Protein AF-A0A7S6W0L0-F1 (afdb_monomer_lite)

pLDDT: mean 83.71, std 13.72, range [32.16, 97.0]

Structure (mmCIF, N/CA/C/O backbone):
data_AF-A0A7S6W0L0-F1
#
_entry.id   AF-A0A7S6W0L0-F1
#
loop_
_atom_site.group_PDB
_atom_site.id
_atom_site.type_symbol
_atom_site.label_atom_id
_atom_site.label_alt_id
_atom_site.label_comp_id
_atom_site.label_asym_id
_atom_site.label_entity_id
_atom_site.label_seq_id
_atom_site.pdbx_PDB_ins_code
_atom_site.Cartn_x
_atom_site.Cartn_y
_atom_site.Cartn_z
_atom_site.occupancy
_atom_site.B_iso_or_equiv
_atom_site.auth_seq_id
_atom_site.auth_comp_id
_atom_site.auth_asym_id
_atom_site.auth_atom_id
_atom_site.pdbx_PDB_model_num
ATOM 1 N N . MET A 1 1 ? -18.011 -22.467 21.725 1.00 61.50 1 MET A N 1
ATOM 2 C CA . MET A 1 1 ? -18.030 -20.989 21.780 1.00 61.50 1 MET A CA 1
ATOM 3 C C . MET A 1 1 ? -18.751 -20.595 23.055 1.00 61.50 1 MET A C 1
ATOM 5 O O . MET A 1 1 ? -19.842 -21.103 23.280 1.00 61.50 1 MET A O 1
ATOM 9 N N . GLU A 1 2 ? -18.137 -19.768 23.899 1.00 84.69 2 GLU A N 1
ATOM 10 C CA . GLU A 1 2 ? -18.769 -19.288 25.134 1.00 84.69 2 GLU A CA 1
ATOM 11 C C . GLU A 1 2 ? -19.994 -18.415 24.823 1.00 84.69 2 GLU A C 1
ATOM 13 O O . GL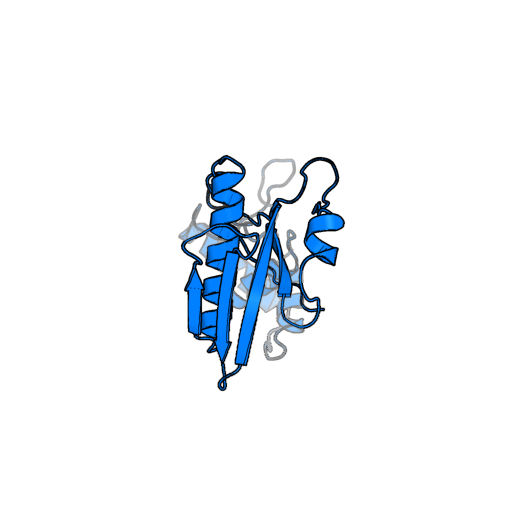U A 1 2 ? -20.015 -17.681 23.836 1.00 84.69 2 GLU A O 1
ATOM 18 N N . PHE A 1 3 ? -21.014 -18.453 25.681 1.00 87.88 3 PHE A N 1
ATOM 19 C CA . PHE A 1 3 ? -22.277 -17.739 25.439 1.00 87.88 3 PHE A CA 1
ATOM 20 C C . PHE A 1 3 ? -22.097 -16.208 25.372 1.00 87.88 3 PHE A C 1
ATOM 22 O O . PHE A 1 3 ? -22.825 -15.516 24.664 1.00 87.88 3 PHE A O 1
ATOM 29 N N . ILE A 1 4 ? -21.091 -15.663 26.066 1.00 91.38 4 ILE A N 1
ATOM 30 C CA . ILE A 1 4 ? -20.751 -14.233 26.000 1.00 91.38 4 ILE A CA 1
ATOM 31 C C . ILE A 1 4 ? -20.168 -13.819 24.639 1.00 91.38 4 ILE A C 1
ATOM 33 O O . ILE A 1 4 ? -20.418 -12.703 24.184 1.00 91.38 4 ILE A O 1
ATOM 37 N N . GLU A 1 5 ? -19.463 -14.725 23.954 1.00 91.00 5 GLU A N 1
ATOM 38 C CA . GLU A 1 5 ? -18.939 -14.482 22.605 1.00 91.00 5 GLU A CA 1
ATOM 39 C C . GLU A 1 5 ? -20.069 -14.471 21.567 1.00 91.00 5 GLU A C 1
ATOM 41 O O . GLU A 1 5 ? -20.070 -13.621 20.682 1.00 91.00 5 GLU A O 1
ATOM 46 N N . GLN A 1 6 ? -21.097 -15.313 21.732 1.00 91.00 6 GLN A N 1
ATOM 47 C CA . GLN A 1 6 ? -22.304 -15.273 20.890 1.00 91.00 6 GLN A CA 1
ATOM 48 C C . GLN A 1 6 ? -23.042 -13.932 21.018 1.00 91.00 6 GLN A C 1
ATOM 50 O O . GLN A 1 6 ? -23.421 -13.326 20.015 1.00 91.00 6 GLN A O 1
ATOM 55 N N . ILE A 1 7 ? -23.197 -13.425 22.251 1.00 92.25 7 ILE A N 1
ATOM 56 C CA . ILE A 1 7 ? -23.785 -12.099 22.501 1.00 92.25 7 ILE A CA 1
ATOM 57 C C . ILE A 1 7 ? -22.957 -11.011 21.805 1.00 92.25 7 ILE A C 1
ATOM 59 O O . ILE A 1 7 ? -23.506 -10.137 21.130 1.00 92.25 7 ILE A O 1
ATOM 63 N N . LYS A 1 8 ? -21.629 -11.066 21.945 1.00 92.12 8 LYS A N 1
ATOM 64 C CA . LYS A 1 8 ? -20.710 -10.111 21.321 1.00 92.12 8 LYS A CA 1
ATOM 65 C C . LYS A 1 8 ? -20.833 -10.112 19.800 1.00 92.12 8 LYS A C 1
ATOM 67 O O . LYS A 1 8 ? -20.875 -9.038 19.204 1.00 92.12 8 LYS A O 1
ATOM 72 N N . GLU A 1 9 ? -20.905 -11.286 19.181 1.00 90.44 9 GLU A N 1
ATOM 73 C CA . GLU A 1 9 ? -20.996 -11.435 17.730 1.00 90.44 9 GLU A CA 1
ATOM 74 C C . GLU A 1 9 ? -22.281 -10.805 17.174 1.00 90.44 9 GLU A C 1
ATOM 76 O O . GLU A 1 9 ? -22.222 -9.965 16.277 1.00 90.44 9 GLU A O 1
ATOM 81 N N . VAL A 1 10 ? -23.426 -11.116 17.785 1.00 91.62 10 VAL A N 1
ATOM 82 C CA . VAL A 1 10 ? -24.734 -10.545 17.427 1.00 91.62 10 VAL A CA 1
ATOM 83 C C . VAL A 1 10 ? -24.758 -9.020 17.598 1.00 91.62 10 VAL A C 1
ATOM 85 O O . VAL A 1 10 ? -25.210 -8.280 16.721 1.00 91.62 10 VAL A O 1
ATOM 88 N N . MET A 1 11 ? -24.219 -8.508 18.709 1.00 91.62 11 MET A N 1
ATOM 89 C CA . MET A 1 11 ? -24.168 -7.062 18.949 1.00 91.62 11 MET A CA 1
ATOM 90 C C . MET A 1 11 ? -23.200 -6.336 18.000 1.00 91.62 11 MET A C 1
ATOM 92 O O . MET A 1 11 ? -23.420 -5.166 17.668 1.00 91.62 11 MET A O 1
ATOM 96 N N . LYS A 1 12 ? -22.135 -7.010 17.545 1.00 89.31 12 LYS A N 1
ATOM 97 C CA . LYS A 1 12 ? -21.160 -6.466 16.589 1.00 89.31 12 LYS A CA 1
ATOM 98 C C . LYS A 1 12 ? -21.775 -6.249 15.205 1.00 89.31 12 LYS A C 1
ATOM 100 O O . LYS A 1 12 ? -21.440 -5.256 14.559 1.00 89.31 12 LYS A O 1
ATOM 105 N N . GLU A 1 13 ? -22.675 -7.128 14.770 1.00 84.25 13 GLU A N 1
ATOM 106 C CA . GLU A 1 13 ? -23.394 -7.004 13.492 1.00 84.25 13 GLU A CA 1
ATOM 107 C C . GLU A 1 13 ? -24.389 -5.841 13.505 1.00 84.25 13 GLU A C 1
ATOM 109 O O . GLU A 1 13 ? -24.429 -5.044 12.570 1.00 84.25 13 GLU A O 1
ATOM 114 N N . SER A 1 14 ? -25.129 -5.682 14.605 1.00 81.81 14 SER A N 1
ATOM 115 C CA . SER A 1 14 ? -26.120 -4.611 14.763 1.00 81.81 14 SER A CA 1
ATOM 116 C C . SER A 1 14 ? -25.497 -3.206 14.824 1.00 81.81 14 SER A C 1
ATOM 118 O O . SER A 1 14 ? -26.092 -2.236 14.347 1.00 81.81 14 SER A O 1
ATOM 120 N N . ARG A 1 15 ? -24.300 -3.070 15.424 1.00 78.94 15 ARG A N 1
ATOM 121 C CA . ARG A 1 15 ? -23.600 -1.787 15.686 1.00 78.94 15 ARG A CA 1
ATOM 122 C C . ARG A 1 15 ? -24.443 -0.733 16.433 1.00 78.94 15 ARG A C 1
ATOM 124 O O . ARG A 1 15 ? -24.074 0.442 16.474 1.00 78.94 15 ARG A O 1
ATOM 131 N N . LYS A 1 16 ? -25.565 -1.129 17.043 1.00 86.56 16 LYS A N 1
ATOM 132 C CA . LYS A 1 16 ? -26.525 -0.256 17.738 1.00 86.56 16 LYS A CA 1
ATOM 133 C C . LYS A 1 16 ? -26.717 -0.688 19.196 1.00 86.56 16 LYS A C 1
ATOM 135 O O . LYS A 1 16 ? -26.171 -1.689 19.651 1.00 86.56 16 LYS A O 1
ATOM 140 N N . GLU A 1 17 ? -27.445 0.127 19.957 1.00 92.62 17 GLU A N 1
ATOM 141 C CA . GLU A 1 17 ? -27.935 -0.268 21.287 1.00 92.62 17 GLU A CA 1
ATOM 142 C C . GLU A 1 17 ? -29.057 -1.288 21.103 1.00 92.62 17 GLU A C 1
ATOM 144 O O . GLU A 1 17 ? -29.922 -1.077 20.255 1.00 92.62 17 GLU A O 1
ATOM 149 N N . MET A 1 18 ? -29.052 -2.365 21.884 1.00 93.12 18 MET A N 1
ATOM 150 C CA . MET A 1 18 ? -30.049 -3.431 21.776 1.00 93.12 18 MET A CA 1
ATOM 151 C C . MET A 1 18 ? -30.662 -3.732 23.138 1.00 93.12 18 MET A C 1
ATOM 153 O O . MET A 1 18 ? -29.960 -3.726 24.156 1.00 93.12 18 MET A O 1
ATOM 157 N N . HIS A 1 19 ? -31.971 -3.995 23.150 1.00 95.44 19 HIS A N 1
ATOM 158 C CA . HIS A 1 19 ? -32.638 -4.570 24.315 1.00 95.44 19 HIS A CA 1
ATOM 159 C C . HIS A 1 19 ? -32.288 -6.061 24.442 1.00 95.44 19 HIS A C 1
ATOM 161 O O . HIS A 1 19 ? -32.075 -6.728 23.433 1.00 95.44 19 HIS A O 1
ATOM 167 N N . VAL A 1 20 ? -32.249 -6.603 25.661 1.00 93.94 20 VAL A N 1
ATOM 168 C CA . VAL A 1 20 ? -31.930 -8.025 25.903 1.00 93.94 20 VAL A CA 1
ATOM 169 C C . VAL A 1 20 ? -32.837 -8.994 25.148 1.00 93.94 20 VAL A C 1
ATOM 171 O O . VAL A 1 20 ? -32.350 -10.032 24.719 1.00 93.94 20 VAL A O 1
ATOM 174 N N . ASP A 1 21 ? -34.097 -8.624 24.914 1.00 93.75 21 ASP A N 1
ATOM 175 C CA . ASP A 1 21 ? -35.034 -9.433 24.121 1.00 93.75 21 ASP A CA 1
ATOM 176 C C . ASP A 1 21 ? -34.635 -9.469 22.643 1.00 93.75 21 ASP A C 1
ATOM 178 O O . ASP A 1 21 ? -34.590 -10.532 22.039 1.00 93.75 21 ASP A O 1
ATOM 182 N N . GLN A 1 22 ? -34.208 -8.334 22.084 1.00 93.19 22 GLN A N 1
ATOM 183 C CA . GLN A 1 22 ? -33.705 -8.270 20.707 1.00 93.19 22 GLN A CA 1
ATOM 184 C C . GLN A 1 22 ? -32.389 -9.043 20.550 1.00 93.19 22 GLN A C 1
ATOM 186 O O . GLN A 1 22 ? -32.123 -9.625 19.502 1.00 93.19 22 GLN A O 1
ATOM 191 N N . ILE A 1 23 ? -31.544 -9.047 21.589 1.00 92.69 23 ILE A N 1
ATOM 192 C CA . ILE A 1 23 ? -30.324 -9.866 21.612 1.00 92.69 23 ILE A CA 1
ATOM 193 C C . ILE A 1 23 ? -30.703 -11.353 21.658 1.00 92.69 23 ILE A C 1
ATOM 195 O O . ILE A 1 23 ? -30.094 -12.148 20.948 1.00 92.69 23 ILE A O 1
ATOM 199 N N . ALA A 1 24 ? -31.707 -11.730 22.456 1.00 92.81 24 ALA A N 1
ATOM 200 C CA . ALA A 1 24 ? -32.205 -13.100 22.547 1.00 92.81 24 ALA A CA 1
ATOM 201 C C . ALA A 1 24 ? -32.756 -13.596 21.200 1.00 92.81 24 ALA A C 1
ATOM 203 O O . ALA A 1 24 ? -32.343 -14.657 20.735 1.00 92.81 24 ALA A O 1
ATOM 204 N N . GLU A 1 25 ? -33.609 -12.806 20.543 1.00 92.00 25 GLU A N 1
ATOM 205 C CA . GLU A 1 25 ? -34.141 -13.095 19.204 1.00 92.00 25 GLU A CA 1
ATOM 206 C C . GLU A 1 25 ? -33.022 -13.297 18.181 1.00 92.00 25 GLU A C 1
ATOM 208 O O . GLU A 1 25 ? -33.001 -14.296 17.463 1.00 92.00 25 GLU A O 1
ATOM 213 N N . ALA A 1 26 ? -32.051 -12.383 18.147 1.00 91.19 26 ALA A N 1
ATOM 214 C CA . ALA A 1 26 ? -30.951 -12.457 17.195 1.00 91.19 26 ALA A CA 1
ATOM 215 C C . ALA A 1 26 ? -29.998 -13.638 17.471 1.00 91.19 26 ALA A C 1
ATOM 217 O O . ALA A 1 26 ? -29.474 -14.232 16.530 1.00 91.19 26 ALA A O 1
ATOM 218 N N . ILE A 1 27 ? -29.814 -14.037 18.736 1.00 91.38 27 ILE A N 1
ATOM 219 C CA . ILE A 1 27 ? -29.075 -15.259 19.093 1.00 91.38 27 ILE A CA 1
ATOM 220 C C . ILE A 1 27 ? -29.821 -16.507 18.620 1.00 91.38 27 ILE A C 1
ATOM 222 O O . ILE A 1 27 ? -29.194 -17.383 18.036 1.00 91.38 27 ILE A O 1
ATOM 226 N N . VAL A 1 28 ? -31.137 -16.600 18.829 1.00 90.50 28 VAL A N 1
ATOM 227 C CA . VAL A 1 28 ? -31.932 -17.755 18.371 1.00 90.50 28 VAL A CA 1
ATOM 228 C C . VAL A 1 28 ? -31.932 -17.849 16.845 1.00 90.50 28 VAL A C 1
ATOM 230 O O . VAL A 1 28 ? -31.731 -18.933 16.302 1.00 90.50 28 VAL A O 1
ATOM 233 N N . ALA A 1 29 ? -32.085 -16.717 16.152 1.00 88.12 29 ALA A N 1
ATOM 234 C CA . ALA A 1 29 ? -32.044 -16.661 14.693 1.00 88.12 29 ALA A CA 1
ATOM 235 C C . ALA A 1 29 ? -30.684 -17.101 14.125 1.00 88.12 29 ALA A C 1
ATOM 237 O O . ALA A 1 29 ? -30.631 -17.781 13.102 1.00 88.12 29 ALA A O 1
ATOM 238 N N . LYS A 1 30 ? -29.582 -16.730 14.790 1.00 88.31 30 LYS A N 1
ATOM 239 C CA . LYS A 1 30 ? -28.217 -17.025 14.335 1.00 88.31 30 LYS A CA 1
ATOM 240 C C . LYS A 1 30 ? -27.692 -18.390 14.791 1.00 88.31 30 LYS A C 1
ATOM 242 O O . LYS A 1 30 ? -26.892 -19.003 14.089 1.00 88.31 30 LYS A O 1
ATOM 247 N N . TYR A 1 31 ? -28.148 -18.883 15.940 1.00 87.62 31 TYR A N 1
ATOM 248 C CA . TYR A 1 31 ? -27.741 -20.161 16.525 1.00 87.62 31 TYR A CA 1
ATOM 249 C C . TYR A 1 31 ? -28.985 -21.016 16.846 1.00 87.62 31 TYR A C 1
ATOM 251 O O . TYR A 1 31 ? -29.408 -21.084 18.008 1.00 87.62 31 TYR A O 1
ATOM 259 N N . PRO A 1 32 ? -29.547 -21.730 15.845 1.00 75.88 32 PRO A N 1
ATOM 260 C CA . PRO A 1 32 ? -30.810 -22.476 15.968 1.00 75.88 32 PRO A CA 1
ATOM 261 C C . PRO A 1 32 ? -30.794 -23.609 17.004 1.00 75.88 32 PRO A C 1
ATOM 263 O O . PRO A 1 32 ? -31.841 -24.080 17.437 1.00 75.88 32 PRO A O 1
ATOM 266 N N . HIS A 1 33 ? -29.610 -24.048 17.440 1.00 76.88 33 HIS A N 1
ATOM 267 C CA . HIS A 1 33 ? -29.451 -25.052 18.498 1.00 76.88 33 HIS A CA 1
ATOM 268 C C . HIS A 1 33 ? -29.763 -24.518 19.909 1.00 76.88 33 HIS A C 1
ATOM 270 O O . HIS A 1 33 ? -29.714 -25.270 20.883 1.00 76.88 33 HIS A O 1
ATOM 276 N N . THR A 1 34 ? -30.091 -23.231 20.047 1.00 74.94 34 THR A N 1
ATOM 277 C CA . THR A 1 34 ? -30.451 -22.613 21.327 1.00 74.94 34 THR A CA 1
ATOM 278 C C . THR A 1 34 ? -31.893 -22.972 21.704 1.00 74.94 34 THR A C 1
ATOM 280 O O . THR A 1 34 ? -32.826 -22.230 21.427 1.00 74.94 34 THR A O 1
ATOM 283 N N . GLN A 1 35 ? -32.090 -24.116 22.362 1.00 66.38 35 GLN A N 1
ATOM 284 C CA . GLN A 1 35 ? -33.409 -24.629 22.775 1.00 66.38 35 GLN A CA 1
ATOM 285 C C . GLN A 1 35 ? -33.944 -23.984 24.074 1.00 66.38 35 GLN A C 1
ATOM 287 O O . GLN A 1 35 ? -34.408 -24.675 24.978 1.00 66.38 35 GLN A O 1
ATOM 292 N N . GLN A 1 36 ? -33.841 -22.660 24.222 1.00 75.69 36 GLN A N 1
ATOM 293 C CA . GLN A 1 36 ? -34.349 -21.949 25.406 1.00 75.69 36 GLN A CA 1
ATOM 294 C C . GLN A 1 36 ? -35.481 -20.993 25.036 1.00 75.69 36 GLN A C 1
ATOM 296 O O . GLN A 1 36 ? -35.406 -20.299 24.026 1.00 75.69 36 GLN A O 1
ATOM 301 N N . HIS A 1 37 ? -36.512 -20.925 25.885 1.00 82.50 37 HIS A N 1
ATOM 302 C CA . HIS A 1 37 ? -37.577 -19.933 25.745 1.00 82.50 37 HIS A CA 1
ATOM 303 C C . HIS A 1 37 ? -36.999 -18.514 25.837 1.00 82.50 37 HIS A C 1
ATOM 305 O O . HIS A 1 37 ? -36.107 -18.257 26.657 1.00 82.50 37 HIS A O 1
ATOM 311 N N . LEU A 1 38 ? -37.532 -17.593 25.031 1.00 85.25 38 LEU A N 1
ATOM 312 C CA . LEU A 1 38 ? -36.983 -16.248 24.851 1.00 85.25 38 LEU A CA 1
ATOM 313 C C . LEU A 1 38 ? -36.831 -15.498 26.188 1.00 85.25 38 LEU A C 1
ATOM 315 O O . LEU A 1 38 ? -35.769 -14.956 26.477 1.00 85.25 38 LE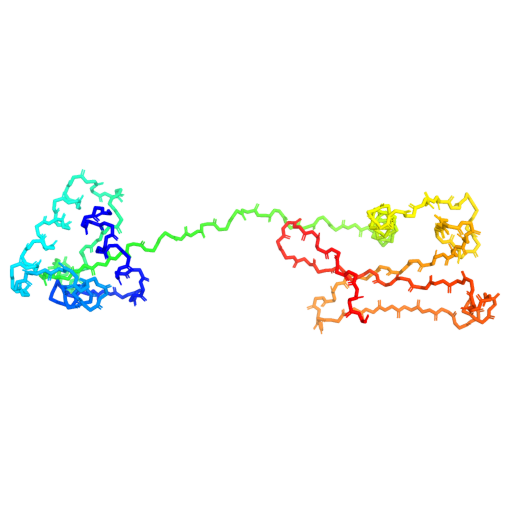U A O 1
ATOM 319 N N . ASP A 1 39 ? -37.830 -15.594 27.071 1.00 87.31 39 ASP A N 1
ATOM 320 C CA . ASP A 1 39 ? -37.808 -14.965 28.402 1.00 87.31 39 ASP A CA 1
ATOM 321 C C . ASP A 1 39 ? -36.663 -15.444 29.302 1.00 87.31 39 ASP A C 1
ATOM 323 O O . ASP A 1 39 ? -36.086 -14.676 30.082 1.00 87.31 39 ASP A O 1
ATOM 327 N N . VAL A 1 40 ? -36.341 -16.738 29.231 1.00 89.81 40 VAL A N 1
ATOM 328 C CA . VAL A 1 40 ? -35.244 -17.330 30.006 1.00 89.81 40 VAL A CA 1
ATOM 329 C C . VAL A 1 40 ? -33.917 -16.822 29.455 1.00 89.81 40 VAL A C 1
ATOM 331 O O . VAL A 1 40 ? -33.023 -16.447 30.222 1.00 89.81 40 VAL A O 1
ATOM 334 N N . LEU A 1 41 ? -33.819 -16.741 28.128 1.00 90.25 41 LEU A N 1
ATOM 335 C CA . LEU A 1 41 ? -32.640 -16.262 27.428 1.00 90.25 41 LEU A CA 1
ATOM 336 C C . LEU A 1 41 ? -32.374 -14.780 27.728 1.00 90.25 41 LEU A C 1
ATOM 338 O O . LEU A 1 41 ? -31.262 -14.437 28.126 1.00 90.25 41 LEU A O 1
ATOM 342 N N . SER A 1 42 ? -33.394 -13.922 27.670 1.00 92.38 42 SER A N 1
ATOM 343 C CA . SER A 1 42 ? -33.296 -12.497 28.014 1.00 92.38 42 SER A CA 1
ATOM 344 C C . SER A 1 42 ? -32.797 -12.269 29.442 1.00 92.38 42 SER A C 1
ATOM 346 O O . SER A 1 42 ? -31.892 -11.458 29.678 1.00 92.38 42 SER A O 1
ATOM 348 N N . LYS A 1 43 ? -33.331 -13.019 30.419 1.00 93.38 43 LYS A N 1
ATOM 349 C CA . LYS A 1 43 ? -32.878 -12.954 31.822 1.00 93.38 43 LYS A CA 1
ATOM 350 C C . LYS A 1 43 ? -31.419 -13.390 31.961 1.00 93.38 43 LYS A C 1
ATOM 352 O O . LYS A 1 43 ? -30.642 -12.728 32.657 1.00 93.38 43 LYS A O 1
ATOM 357 N N . LYS A 1 44 ? -31.031 -14.467 31.270 1.00 93.06 44 LYS A N 1
ATOM 358 C CA . LYS A 1 44 ? -29.656 -14.981 31.251 1.00 93.06 44 LYS A CA 1
ATOM 359 C C . LYS A 1 44 ? -28.684 -13.968 30.639 1.00 93.06 44 LYS A C 1
ATOM 361 O O . LYS A 1 44 ? -27.671 -13.665 31.266 1.00 93.06 44 LYS A O 1
ATOM 366 N N . ILE A 1 45 ? -29.019 -13.384 29.485 1.00 94.19 45 ILE A N 1
ATOM 367 C CA . ILE A 1 45 ? -28.234 -12.329 28.820 1.00 94.19 45 ILE A CA 1
ATOM 368 C C . ILE A 1 45 ? -28.053 -11.134 29.761 1.00 94.19 45 ILE A C 1
ATOM 370 O O . ILE A 1 45 ? -26.928 -10.686 29.977 1.00 94.19 45 ILE A O 1
ATOM 374 N N . SER A 1 46 ? -29.134 -10.656 30.388 1.00 94.75 46 SER A N 1
ATOM 375 C CA . SER A 1 46 ? -29.061 -9.532 31.330 1.00 94.75 46 SER A CA 1
ATOM 376 C C . SER A 1 46 ? -28.133 -9.820 32.516 1.00 94.75 46 SER A C 1
ATOM 378 O O . SER A 1 46 ? -27.374 -8.940 32.934 1.00 94.75 46 SER A O 1
ATOM 380 N N . SER A 1 47 ? -28.181 -11.042 33.060 1.00 94.75 47 SER A N 1
ATOM 381 C CA . SER A 1 47 ? -27.312 -11.470 34.162 1.00 94.75 47 SER A CA 1
ATOM 382 C C . SER A 1 47 ? -25.843 -11.502 33.741 1.00 94.75 47 SER A C 1
ATOM 384 O O . SER A 1 47 ? -24.994 -10.958 34.444 1.00 94.75 47 SER A O 1
ATOM 386 N N . ILE A 1 48 ? -25.548 -12.083 32.576 1.00 94.94 48 ILE A N 1
ATOM 387 C CA . ILE A 1 48 ? -24.185 -12.219 32.048 1.00 94.94 48 ILE A CA 1
ATOM 388 C C . ILE A 1 48 ? -23.576 -10.850 31.756 1.00 94.94 48 ILE A C 1
ATOM 390 O O . ILE A 1 48 ? -22.495 -10.550 32.255 1.00 94.94 48 ILE A O 1
ATOM 394 N N . LEU A 1 49 ? -24.292 -9.993 31.026 1.00 95.19 49 LEU A N 1
ATOM 395 C CA . LEU A 1 49 ? -23.802 -8.661 30.675 1.00 95.19 49 LEU A CA 1
ATOM 396 C C . LEU A 1 49 ? -23.623 -7.767 31.906 1.00 95.19 49 LEU A C 1
ATOM 398 O O . LEU A 1 49 ? -22.653 -7.019 31.982 1.00 95.19 49 LEU A O 1
ATOM 402 N N . SER A 1 50 ? -24.525 -7.845 32.891 1.00 93.94 50 SER A N 1
ATOM 403 C CA . SER A 1 50 ? -24.357 -7.089 34.141 1.00 93.94 50 SER A CA 1
ATOM 404 C C . SER A 1 50 ? -23.137 -7.570 34.926 1.00 93.94 50 SER A C 1
ATOM 406 O O . SER A 1 50 ? -22.320 -6.744 35.321 1.00 93.94 50 SER A O 1
ATOM 408 N N . LYS A 1 51 ? -22.965 -8.891 35.085 1.00 95.31 51 LYS A N 1
ATOM 409 C CA . LYS A 1 51 ? -21.799 -9.470 35.769 1.00 95.31 51 LYS A CA 1
ATOM 410 C C . LYS A 1 51 ? -20.485 -9.116 35.075 1.00 95.31 51 LYS A C 1
ATOM 412 O O . LYS A 1 51 ? -19.512 -8.822 35.761 1.00 95.31 51 LYS A O 1
ATOM 417 N N . ASP A 1 52 ? -20.451 -9.128 33.745 1.00 94.88 52 ASP A N 1
ATOM 418 C CA . ASP A 1 52 ? -19.267 -8.744 32.973 1.00 94.88 52 ASP A CA 1
ATOM 419 C C . ASP A 1 52 ? -18.890 -7.274 33.210 1.00 94.88 52 ASP A C 1
ATOM 421 O O . ASP A 1 52 ? -17.752 -6.967 33.572 1.00 94.88 52 ASP A O 1
ATOM 425 N N . ILE A 1 53 ? -19.870 -6.371 33.100 1.00 93.94 53 ILE A N 1
ATOM 426 C CA . ILE A 1 53 ? -19.669 -4.937 33.340 1.00 93.94 53 ILE A CA 1
ATOM 427 C C . ILE A 1 53 ? -19.215 -4.681 34.781 1.00 93.94 53 ILE A C 1
ATOM 429 O O . ILE A 1 53 ? -18.308 -3.879 34.997 1.00 93.94 53 ILE A O 1
ATOM 433 N N . ASP A 1 54 ? -19.795 -5.364 35.767 1.00 93.56 54 ASP A N 1
ATOM 434 C CA . ASP A 1 54 ? -19.418 -5.190 37.172 1.00 93.56 54 ASP A CA 1
ATOM 435 C C . ASP A 1 54 ? -18.015 -5.732 37.467 1.00 93.56 54 ASP A C 1
ATOM 437 O O . ASP A 1 54 ? -17.248 -5.085 38.186 1.00 93.56 54 ASP A O 1
ATOM 441 N N . LYS A 1 55 ? -17.656 -6.876 36.868 1.00 94.75 55 LYS A N 1
ATOM 442 C CA . LYS A 1 55 ? -16.348 -7.525 37.025 1.00 94.75 55 LYS A CA 1
ATOM 443 C C . LYS A 1 55 ? -15.225 -6.737 36.352 1.00 94.75 55 LYS A C 1
ATOM 445 O O . LYS A 1 55 ? -14.176 -6.533 36.957 1.00 94.75 55 LYS A O 1
ATOM 450 N N . TYR A 1 56 ? -15.422 -6.302 35.108 1.00 91.38 56 TYR A N 1
ATOM 451 C CA . TYR A 1 56 ? -14.370 -5.676 34.299 1.00 91.38 56 TYR A CA 1
ATOM 452 C C . TYR A 1 56 ? -14.446 -4.144 34.260 1.00 91.38 56 TYR A C 1
ATOM 454 O O . TYR A 1 56 ? -13.493 -3.499 33.818 1.00 91.38 56 TYR A O 1
ATOM 462 N N . LYS A 1 57 ? -15.534 -3.530 34.744 1.00 90.75 57 LYS A N 1
ATOM 463 C CA . LYS A 1 57 ? -15.715 -2.071 34.845 1.00 90.75 57 LYS A CA 1
ATOM 464 C C . LYS A 1 57 ? -15.412 -1.374 33.507 1.00 90.75 57 LYS A C 1
ATOM 466 O O . LYS A 1 57 ? -16.050 -1.626 32.485 1.00 90.75 57 LYS A O 1
ATOM 471 N N . THR A 1 58 ? -14.408 -0.499 33.480 1.00 86.31 58 THR A N 1
ATOM 472 C CA . THR A 1 58 ? -13.971 0.235 32.285 1.00 86.31 58 THR A CA 1
ATOM 473 C C . THR A 1 58 ? -13.381 -0.676 31.208 1.00 86.31 58 THR A C 1
ATOM 475 O O . THR A 1 58 ? -13.496 -0.337 30.028 1.00 86.31 58 THR A O 1
ATOM 478 N N . LYS A 1 59 ? -12.833 -1.839 31.590 1.00 87.31 59 LYS A N 1
ATOM 479 C CA . LYS A 1 59 ? -12.245 -2.839 30.686 1.00 87.31 59 LYS A CA 1
ATOM 480 C C . LYS A 1 59 ? -13.281 -3.740 30.006 1.00 87.31 59 LYS A C 1
ATOM 482 O O . LYS A 1 59 ? -12.929 -4.383 29.025 1.00 87.31 59 LYS A O 1
ATOM 487 N N . SER A 1 60 ? -14.531 -3.774 30.485 1.00 91.19 60 SER A N 1
ATOM 488 C CA . SER A 1 60 ? -15.606 -4.521 29.814 1.00 91.19 60 SER A CA 1
ATOM 489 C C . SER A 1 60 ? -15.800 -3.996 28.392 1.00 91.19 60 SER A C 1
ATOM 491 O O . SER A 1 60 ? -15.779 -2.781 28.163 1.00 91.19 60 SER A O 1
ATOM 493 N N . GLU A 1 61 ? -16.021 -4.898 27.441 1.00 92.12 61 GLU A N 1
ATOM 494 C CA . GLU A 1 61 ? -16.390 -4.536 26.071 1.00 92.12 61 GLU A CA 1
ATOM 495 C C . GLU A 1 61 ? -17.843 -4.059 25.974 1.00 92.12 61 GLU A C 1
ATOM 497 O O . GLU A 1 61 ? -18.225 -3.453 24.977 1.00 92.12 61 GLU A O 1
ATOM 502 N N . PHE A 1 62 ? -18.648 -4.260 27.016 1.00 93.88 62 PHE A N 1
ATOM 503 C CA . PHE A 1 62 ? -20.049 -3.867 27.057 1.00 93.88 62 PHE A CA 1
ATOM 504 C C . PHE A 1 62 ? -20.250 -2.586 27.875 1.00 93.88 62 PHE A C 1
ATOM 506 O O . PHE A 1 62 ? -19.434 -2.184 28.708 1.00 93.88 62 PHE A O 1
ATOM 513 N N . THR A 1 63 ? -21.357 -1.896 27.616 1.00 93.56 63 THR A N 1
ATOM 514 C CA . THR A 1 63 ? -21.791 -0.732 28.393 1.00 93.56 63 THR A CA 1
ATOM 515 C C . THR A 1 63 ? -23.314 -0.651 28.455 1.00 93.56 63 THR A C 1
ATOM 517 O O . THR A 1 63 ? -24.000 -1.134 27.552 1.00 93.56 63 THR A O 1
ATOM 520 N N . LYS A 1 64 ? -23.839 -0.015 29.510 1.00 93.50 64 LYS A N 1
ATOM 521 C CA . LYS A 1 64 ? -25.258 0.341 29.653 1.00 93.50 64 LYS A CA 1
ATOM 522 C C . LYS A 1 64 ? -25.455 1.809 29.255 1.00 93.50 64 LYS A C 1
ATOM 524 O O . LYS A 1 64 ? -24.991 2.690 29.984 1.00 93.50 64 LYS A O 1
ATOM 529 N N . PRO A 1 65 ? -26.128 2.098 28.127 1.00 91.56 65 PRO A N 1
ATOM 530 C CA . PRO A 1 65 ? -26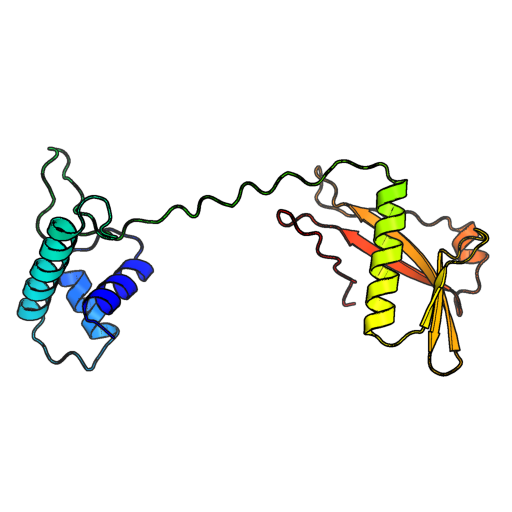.468 3.463 27.745 1.00 91.56 65 PRO A CA 1
ATOM 531 C C . PRO A 1 65 ? -27.331 4.149 28.810 1.00 91.56 65 PRO A C 1
ATOM 533 O O . PRO A 1 65 ? -28.190 3.523 29.436 1.00 91.56 65 PRO A O 1
ATOM 536 N N . LYS A 1 66 ? -27.108 5.447 29.016 1.00 92.12 66 LYS A N 1
ATOM 537 C CA . LYS A 1 66 ? -27.878 6.273 29.956 1.00 92.12 66 LYS A CA 1
ATOM 538 C C . LYS A 1 66 ? -29.065 6.928 29.247 1.00 92.12 66 LYS A C 1
ATOM 540 O O . LYS A 1 66 ? -29.013 7.184 28.049 1.00 92.12 66 LYS A O 1
ATOM 545 N N . ASN A 1 67 ? -30.142 7.177 29.983 1.00 91.06 67 ASN A N 1
ATOM 546 C CA . ASN A 1 67 ? -31.271 7.976 29.522 1.00 91.06 67 ASN A CA 1
ATOM 547 C C . ASN A 1 67 ? -30.948 9.481 29.606 1.00 91.06 67 ASN A C 1
ATOM 549 O O . ASN A 1 67 ? -29.903 9.876 30.124 1.00 91.06 67 ASN A O 1
ATOM 553 N N . SER A 1 68 ? -31.872 10.324 29.142 1.00 86.06 68 SER A N 1
ATOM 554 C CA . SER A 1 68 ? -31.754 11.790 29.217 1.00 86.06 68 SER A CA 1
ATOM 555 C C . SER A 1 68 ? -31.583 12.330 30.643 1.00 86.06 68 SER A C 1
ATOM 557 O O . SER A 1 68 ? -31.026 13.405 30.824 1.00 86.06 68 SER A O 1
ATOM 559 N N . LYS A 1 69 ? -32.010 11.573 31.661 1.00 87.38 69 LYS A N 1
ATOM 560 C CA . LYS A 1 69 ? -31.864 11.897 33.090 1.00 87.38 69 LYS A CA 1
ATOM 561 C C . LYS A 1 69 ? -30.583 11.315 33.715 1.00 87.38 69 LYS A C 1
ATOM 563 O O . LYS A 1 69 ? -30.428 11.344 34.930 1.00 87.38 69 LYS A O 1
ATOM 568 N N . GLY A 1 70 ? -29.683 10.735 32.917 1.00 83.88 70 GLY A N 1
ATOM 569 C CA . GLY A 1 70 ? -28.407 10.173 33.375 1.00 83.88 70 GLY A CA 1
ATOM 570 C C . GLY A 1 70 ? -28.478 8.787 34.034 1.00 83.88 70 GLY A C 1
ATOM 571 O O . GLY A 1 70 ? -27.430 8.233 34.378 1.00 83.88 70 GLY A O 1
ATOM 572 N N . ALA A 1 71 ? -29.664 8.190 34.170 1.00 88.12 71 ALA A N 1
ATOM 573 C CA . ALA A 1 71 ? -29.843 6.845 34.717 1.00 88.12 71 ALA A CA 1
ATOM 574 C C . ALA A 1 71 ? -29.657 5.766 33.630 1.00 88.12 71 ALA A C 1
ATOM 576 O O . ALA A 1 71 ? -30.045 5.986 32.480 1.00 88.12 71 ALA A O 1
ATOM 577 N N . PRO A 1 72 ? -29.083 4.590 33.946 1.00 88.94 72 PRO A N 1
ATOM 578 C CA . PRO A 1 72 ? -28.913 3.512 32.972 1.00 88.94 72 PRO A CA 1
ATOM 579 C C . PRO A 1 72 ? -30.266 3.003 32.458 1.00 88.94 72 PRO A C 1
ATOM 581 O O . PRO A 1 72 ? -31.199 2.777 33.231 1.00 88.94 72 PRO A O 1
ATOM 584 N N . ARG A 1 73 ? -30.375 2.795 31.142 1.00 92.19 73 ARG A N 1
ATOM 585 C CA . ARG A 1 73 ? -31.583 2.252 30.510 1.00 92.19 73 ARG A CA 1
ATOM 586 C C . ARG A 1 73 ? -31.722 0.772 30.867 1.00 92.19 73 ARG A C 1
ATOM 588 O O . ARG A 1 73 ? -30.823 -0.030 30.615 1.00 92.19 73 ARG A O 1
ATOM 595 N N . ARG A 1 74 ? -32.858 0.404 31.463 1.00 89.94 74 ARG A N 1
ATOM 596 C CA . ARG A 1 74 ? -33.149 -0.985 31.841 1.00 89.94 74 ARG A CA 1
ATOM 597 C C . ARG A 1 74 ? -33.147 -1.876 30.597 1.00 89.94 74 ARG A C 1
ATOM 599 O O . ARG A 1 74 ? -33.764 -1.531 29.599 1.00 89.94 74 ARG A O 1
ATOM 606 N N . GLY A 1 75 ? -32.441 -3.003 30.684 1.00 91.94 75 GLY A N 1
ATOM 607 C CA . GLY A 1 75 ? -32.406 -4.023 29.634 1.00 91.94 75 GLY A CA 1
ATOM 608 C C . GLY A 1 75 ? -31.666 -3.627 28.356 1.00 91.94 75 GLY A C 1
ATOM 609 O O . GLY A 1 75 ? -31.643 -4.425 27.432 1.00 91.94 75 GLY A O 1
ATOM 610 N N . ILE A 1 76 ? -31.046 -2.443 28.285 1.00 94.31 76 ILE A N 1
ATOM 611 C CA . ILE A 1 76 ? -30.372 -1.970 27.071 1.00 94.31 76 ILE A CA 1
ATOM 612 C C . ILE A 1 76 ? -28.863 -1.982 27.259 1.00 94.31 76 ILE A C 1
ATOM 614 O O . ILE A 1 76 ? -28.332 -1.446 28.234 1.00 94.31 76 ILE A O 1
ATOM 618 N N . TYR A 1 77 ? -28.181 -2.574 26.284 1.00 95.44 77 TYR A N 1
ATOM 619 C CA . TYR A 1 77 ? -26.733 -2.714 26.259 1.00 95.44 77 TYR A CA 1
ATOM 620 C C . TYR A 1 77 ? -26.177 -2.292 24.900 1.00 95.44 77 TYR A C 1
ATOM 622 O O . TYR A 1 77 ? -26.867 -2.307 23.880 1.00 95.44 77 TYR A O 1
ATOM 630 N N . ARG A 1 78 ? -24.898 -1.920 24.886 1.00 93.19 78 ARG A N 1
ATOM 631 C CA . ARG A 1 78 ? -24.134 -1.631 23.670 1.00 93.19 78 ARG A CA 1
ATOM 632 C C . ARG A 1 78 ? -22.744 -2.247 23.775 1.00 93.19 78 ARG A C 1
ATOM 634 O O . ARG A 1 78 ? -22.130 -2.207 24.841 1.00 93.19 78 ARG A O 1
ATOM 641 N N . LEU A 1 79 ? -22.236 -2.753 22.654 1.00 93.44 79 LEU A N 1
ATOM 642 C CA . LEU A 1 79 ? -20.833 -3.124 22.505 1.00 93.44 79 LEU A CA 1
ATOM 643 C C . LEU A 1 79 ? -19.996 -1.857 22.254 1.00 93.44 79 LEU A C 1
ATOM 645 O O . LEU A 1 79 ? -20.300 -1.071 21.353 1.00 93.44 79 LEU A O 1
ATOM 649 N N . LYS A 1 80 ? -18.957 -1.625 23.058 1.00 89.56 80 LYS A N 1
ATOM 650 C CA . LYS A 1 80 ? -18.024 -0.511 22.871 1.00 89.56 80 LYS A CA 1
ATOM 651 C C . LYS A 1 80 ? -17.304 -0.691 21.540 1.00 89.56 80 LYS A C 1
ATOM 653 O O . LYS A 1 80 ? -16.649 -1.701 21.299 1.00 89.56 80 LYS A O 1
ATOM 658 N N . ILE A 1 81 ? -17.374 0.331 20.698 1.00 79.25 81 ILE A N 1
ATOM 659 C CA . ILE A 1 81 ? -16.559 0.390 19.491 1.00 79.25 81 ILE A CA 1
ATOM 660 C C . ILE A 1 81 ? -15.142 0.731 19.951 1.00 79.25 81 ILE A C 1
ATOM 662 O O . ILE A 1 81 ? -14.880 1.863 20.364 1.00 79.25 81 ILE A O 1
ATOM 666 N N . LYS A 1 82 ? -14.226 -0.243 19.907 1.00 71.56 82 LYS A N 1
ATOM 667 C CA . LYS A 1 82 ? -12.797 0.068 19.977 1.00 71.56 82 LYS A CA 1
ATOM 668 C C . LYS A 1 82 ? -12.497 0.932 18.757 1.00 71.56 82 LYS A C 1
ATOM 670 O O . LYS A 1 82 ? -12.531 0.432 17.634 1.00 71.56 82 LYS A O 1
ATOM 675 N N . LYS A 1 83 ? -12.253 2.230 18.963 1.00 60.94 83 LYS A N 1
ATOM 676 C CA . LYS A 1 83 ? -11.573 3.028 17.944 1.00 60.94 83 LYS A CA 1
ATOM 677 C C . LYS A 1 83 ? -10.242 2.323 17.727 1.00 60.94 83 LYS A C 1
ATOM 679 O O . LYS A 1 83 ? -9.412 2.311 18.632 1.00 60.94 83 LYS A O 1
ATOM 684 N N . VAL A 1 84 ? -10.084 1.675 16.576 1.00 61.56 84 VAL A N 1
ATOM 685 C CA . VAL A 1 84 ? -8.752 1.369 16.071 1.00 61.56 84 VAL A CA 1
ATOM 686 C C . VAL A 1 84 ? -8.122 2.743 15.939 1.00 61.56 84 VAL A C 1
ATOM 688 O O . VAL A 1 84 ? -8.558 3.536 15.107 1.00 61.56 84 VAL A O 1
ATOM 691 N N . VAL A 1 85 ? -7.234 3.094 16.865 1.00 60.06 85 VAL A N 1
ATOM 692 C CA . VAL A 1 85 ? -6.335 4.216 16.635 1.00 60.06 85 VAL A CA 1
ATOM 693 C C . VAL A 1 85 ? -5.532 3.742 15.430 1.00 60.06 85 VAL A C 1
ATOM 695 O O . VAL A 1 85 ? -4.872 2.710 15.567 1.00 60.06 85 VAL A O 1
ATOM 698 N N . PRO A 1 86 ? -5.690 4.340 14.234 1.00 58.34 86 PRO A N 1
ATOM 699 C CA . PRO A 1 86 ? -4.797 3.989 13.147 1.00 58.34 86 PRO A CA 1
ATOM 700 C C . PRO A 1 86 ? -3.390 4.215 13.689 1.00 58.34 86 PRO A C 1
ATOM 702 O O . PRO A 1 86 ? -3.150 5.258 14.308 1.00 58.34 86 PRO A O 1
ATOM 705 N N . ASP A 1 87 ? -2.500 3.232 13.531 1.00 59.44 87 ASP A N 1
ATOM 706 C CA . ASP A 1 87 ? -1.083 3.471 13.782 1.00 59.44 87 ASP A CA 1
ATOM 707 C C . ASP A 1 87 ? -0.740 4.798 13.107 1.00 59.44 87 ASP A C 1
ATOM 709 O O . ASP A 1 87 ? -1.1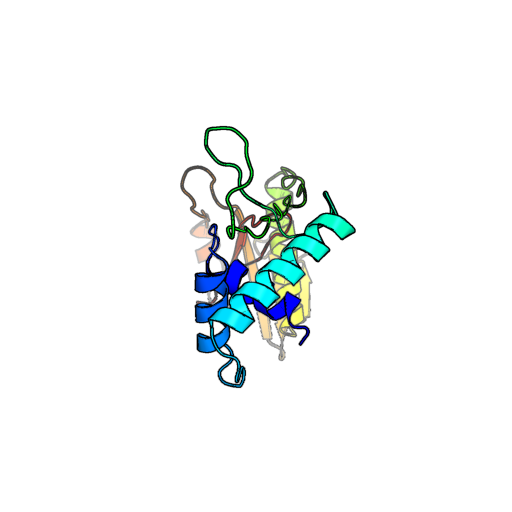79 5.050 11.978 1.00 59.44 87 ASP A O 1
ATOM 713 N N . ILE A 1 88 ? -0.061 5.695 13.825 1.00 59.03 88 ILE A N 1
ATOM 714 C CA . ILE A 1 88 ? 0.407 6.948 13.237 1.00 59.03 88 ILE A CA 1
ATOM 715 C C . ILE A 1 88 ? 1.510 6.543 12.275 1.00 59.03 88 ILE A C 1
ATOM 717 O O . ILE A 1 88 ? 2.688 6.472 12.606 1.00 59.03 88 ILE A O 1
ATOM 721 N N . VAL A 1 89 ? 1.075 6.190 11.083 1.00 59.06 89 VAL A N 1
ATOM 722 C CA . VAL A 1 89 ? 1.899 5.967 9.930 1.00 59.06 89 VAL A CA 1
ATOM 723 C C . VAL A 1 89 ? 2.553 7.308 9.630 1.00 59.06 89 VAL A C 1
ATOM 725 O O . VAL A 1 89 ? 1.828 8.255 9.304 1.00 59.06 89 VAL A O 1
ATOM 728 N N . PRO A 1 90 ? 3.884 7.440 9.768 1.00 60.31 90 PRO A N 1
ATOM 729 C CA . PRO A 1 90 ? 4.533 8.670 9.366 1.00 60.31 90 PRO A CA 1
ATOM 730 C C . PRO A 1 90 ? 4.220 8.899 7.884 1.00 60.31 90 PRO A C 1
ATOM 732 O O . PRO A 1 90 ? 4.249 7.938 7.103 1.00 60.31 90 PRO A O 1
ATOM 735 N N . PRO A 1 91 ? 3.881 10.138 7.485 1.00 63.69 91 PRO A N 1
ATOM 736 C CA . PRO A 1 91 ? 3.675 10.424 6.082 1.00 63.69 91 PRO A CA 1
ATOM 737 C C . PRO A 1 91 ? 4.942 10.035 5.308 1.00 63.69 91 PRO A C 1
ATOM 739 O O . PRO A 1 91 ? 6.055 10.181 5.829 1.00 63.69 91 PRO A O 1
ATOM 742 N N . PRO A 1 92 ? 4.792 9.513 4.082 1.00 67.12 92 PRO A N 1
ATOM 743 C CA . PRO A 1 92 ? 5.930 9.165 3.251 1.00 67.12 92 PRO A CA 1
ATOM 744 C C . PRO A 1 92 ? 6.895 10.358 3.107 1.00 67.12 92 PRO A C 1
ATOM 746 O O . PRO A 1 92 ? 6.431 11.483 2.907 1.00 67.12 92 PRO A O 1
ATOM 749 N N . PRO A 1 93 ? 8.225 10.149 3.184 1.00 69.88 93 PRO A N 1
ATOM 750 C CA . PRO A 1 93 ? 9.182 11.238 3.035 1.00 69.88 93 PRO A CA 1
ATOM 751 C C . PRO A 1 93 ? 9.090 11.846 1.632 1.00 69.88 93 PRO A C 1
ATOM 753 O O . PRO A 1 93 ? 9.023 11.128 0.628 1.00 69.88 93 PRO A O 1
ATOM 756 N N . THR A 1 94 ? 9.122 13.176 1.557 1.00 74.56 94 THR A N 1
ATOM 757 C CA . THR A 1 94 ? 9.235 13.902 0.292 1.00 74.56 94 THR A CA 1
ATOM 758 C C . THR A 1 94 ? 10.670 13.786 -0.218 1.00 74.56 94 THR A C 1
ATOM 760 O O . THR A 1 94 ? 11.627 14.172 0.449 1.00 74.56 94 THR A O 1
ATOM 763 N N . VAL A 1 95 ? 10.840 13.210 -1.407 1.00 79.19 95 VAL A N 1
ATOM 764 C CA . VAL A 1 95 ? 12.150 13.009 -2.040 1.00 79.19 95 VAL A CA 1
ATOM 765 C C . VAL A 1 95 ? 12.160 13.630 -3.430 1.00 79.19 95 VAL A C 1
ATOM 767 O O . VAL A 1 95 ? 11.118 13.752 -4.073 1.00 79.19 95 VAL A O 1
ATOM 770 N N . ASN A 1 96 ? 13.343 14.004 -3.917 1.00 85.69 96 ASN A N 1
ATOM 771 C CA . ASN A 1 96 ? 13.500 14.486 -5.289 1.00 85.69 96 ASN A CA 1
ATOM 772 C C . ASN A 1 96 ? 13.092 13.393 -6.308 1.00 85.69 96 ASN A C 1
ATOM 774 O O . ASN A 1 96 ? 13.172 12.191 -6.034 1.00 85.69 96 ASN A O 1
ATOM 778 N N . ALA A 1 97 ? 12.697 13.817 -7.507 1.00 85.12 97 ALA A N 1
ATOM 779 C CA . ALA A 1 97 ? 12.337 12.985 -8.647 1.00 85.12 97 ALA A CA 1
ATOM 780 C C . ALA A 1 97 ? 13.388 11.911 -8.975 1.00 85.12 97 ALA A C 1
ATOM 782 O O . ALA A 1 97 ? 13.004 10.796 -9.309 1.00 85.12 97 ALA A O 1
ATOM 783 N N . LEU A 1 98 ? 14.686 12.194 -8.795 1.00 89.00 98 LEU A N 1
ATOM 784 C CA . LEU A 1 98 ? 15.773 11.221 -9.001 1.00 89.00 98 LEU A CA 1
ATOM 785 C C . LEU A 1 98 ? 15.610 9.959 -8.139 1.00 89.00 98 LEU A C 1
ATOM 787 O O . LEU A 1 98 ? 15.685 8.845 -8.649 1.00 89.00 98 LEU A O 1
ATOM 791 N N . TYR A 1 99 ? 15.319 10.125 -6.845 1.00 90.94 99 TYR A N 1
ATOM 792 C CA . TYR A 1 99 ? 15.080 8.995 -5.941 1.00 90.94 99 TYR A CA 1
ATOM 793 C C . TYR A 1 99 ? 13.806 8.240 -6.316 1.00 90.94 99 TYR A C 1
ATOM 795 O O . TYR A 1 99 ? 13.762 7.019 -6.213 1.00 90.94 99 TYR A O 1
ATOM 803 N N . THR A 1 100 ? 12.774 8.953 -6.775 1.00 89.25 100 THR A N 1
ATOM 804 C CA . THR A 1 100 ? 11.522 8.331 -7.229 1.00 89.25 100 THR A CA 1
ATOM 805 C C . THR A 1 100 ? 11.738 7.499 -8.494 1.00 89.25 100 THR A C 1
ATOM 807 O O . THR A 1 100 ? 11.258 6.368 -8.559 1.00 89.25 100 THR A O 1
ATOM 810 N N . GLY A 1 101 ? 12.487 8.021 -9.470 1.00 90.88 101 GLY A N 1
ATOM 811 C CA . GLY A 1 101 ? 12.877 7.289 -10.675 1.00 90.88 101 GLY A CA 1
ATOM 812 C C . GLY A 1 101 ? 13.649 6.024 -10.319 1.00 90.88 101 GLY A C 1
ATOM 813 O O . GLY A 1 101 ? 13.186 4.923 -10.613 1.00 90.88 101 GLY A O 1
ATOM 814 N N . LYS A 1 102 ? 14.734 6.177 -9.547 1.00 92.88 102 LYS A N 1
ATOM 815 C CA . LYS A 1 102 ? 15.595 5.061 -9.143 1.00 92.88 102 LYS A CA 1
ATOM 816 C C . LYS A 1 102 ? 14.857 3.998 -8.327 1.00 92.88 102 LYS A C 1
ATOM 818 O O . LYS A 1 102 ? 15.037 2.808 -8.560 1.00 92.88 102 LYS A O 1
ATOM 823 N N . ALA A 1 103 ? 13.998 4.404 -7.391 1.00 91.56 103 ALA A N 1
ATOM 824 C CA . ALA A 1 103 ? 13.187 3.467 -6.615 1.00 91.56 103 ALA A CA 1
ATOM 825 C C . ALA A 1 103 ? 12.241 2.648 -7.507 1.00 91.56 103 ALA A C 1
ATOM 827 O O . ALA A 1 103 ? 12.060 1.458 -7.267 1.00 91.56 103 ALA A O 1
ATOM 828 N N . GLY A 1 104 ? 11.668 3.260 -8.549 1.00 92.06 104 GLY A N 1
ATOM 829 C CA . GLY A 1 104 ? 10.860 2.532 -9.524 1.00 92.06 104 GLY A CA 1
ATOM 830 C C . GLY A 1 104 ? 11.678 1.566 -10.380 1.00 92.06 104 GLY A C 1
ATOM 831 O O . GLY A 1 104 ? 11.224 0.453 -10.616 1.00 92.06 104 GLY A O 1
ATOM 832 N N . GLU A 1 105 ? 12.902 1.924 -10.777 1.00 94.56 105 GLU A N 1
ATOM 833 C CA . GLU A 1 105 ? 13.811 0.984 -11.454 1.00 94.56 105 GLU A CA 1
ATOM 834 C C . GLU A 1 105 ? 14.115 -0.234 -10.574 1.00 94.56 105 GLU A C 1
ATOM 836 O O . GLU A 1 105 ? 14.003 -1.369 -11.031 1.00 94.56 105 GLU A O 1
ATOM 841 N N . PHE A 1 106 ? 14.441 -0.019 -9.294 1.00 95.25 106 PHE A N 1
ATOM 842 C CA . PHE A 1 106 ? 14.674 -1.116 -8.351 1.00 95.25 106 PHE A CA 1
ATOM 843 C C . PHE A 1 106 ? 13.421 -1.969 -8.126 1.00 95.25 106 PHE A C 1
ATOM 845 O O . PHE A 1 106 ? 13.526 -3.187 -8.004 1.00 95.25 106 PHE A O 1
ATOM 852 N N . ALA A 1 107 ? 12.237 -1.354 -8.098 1.00 93.81 107 ALA A N 1
ATOM 853 C CA . ALA A 1 107 ? 10.975 -2.080 -8.010 1.00 93.81 107 ALA A CA 1
ATOM 854 C C . ALA A 1 107 ? 10.758 -2.998 -9.219 1.00 93.81 107 ALA A C 1
ATOM 856 O O . ALA A 1 107 ? 10.428 -4.168 -9.050 1.00 93.81 107 ALA A O 1
ATOM 857 N N . VAL A 1 108 ? 10.988 -2.489 -10.431 1.00 95.06 108 VAL A N 1
ATOM 858 C CA . VAL A 1 108 ? 10.891 -3.281 -11.664 1.00 95.06 108 VAL A CA 1
ATOM 859 C C . VAL A 1 108 ? 11.923 -4.404 -11.672 1.00 95.06 108 VAL A C 1
ATOM 861 O O . VAL A 1 108 ? 11.582 -5.540 -11.990 1.00 95.06 108 VAL A O 1
ATOM 864 N N . MET A 1 109 ? 13.164 -4.115 -11.276 1.00 95.31 109 MET A N 1
ATOM 865 C CA . MET A 1 109 ? 14.218 -5.121 -11.149 1.00 95.31 109 MET A CA 1
ATOM 866 C C . MET A 1 109 ? 13.809 -6.243 -10.183 1.00 95.31 109 MET A C 1
ATOM 868 O O . MET A 1 109 ? 13.934 -7.415 -10.524 1.00 95.31 109 MET A O 1
ATOM 872 N N . ALA A 1 110 ? 13.266 -5.901 -9.010 1.00 95.25 110 ALA A N 1
ATOM 873 C CA . ALA A 1 110 ? 12.790 -6.880 -8.035 1.00 95.25 110 ALA A CA 1
ATOM 874 C C . ALA A 1 110 ? 11.672 -7.773 -8.599 1.00 95.25 110 ALA A C 1
ATOM 876 O O . ALA A 1 110 ? 11.733 -8.992 -8.451 1.00 95.25 110 ALA A O 1
ATOM 877 N N . GLU A 1 111 ? 10.686 -7.195 -9.290 1.00 93.44 111 GLU A N 1
ATOM 878 C CA . GLU A 1 111 ? 9.611 -7.963 -9.933 1.00 93.44 111 GLU A CA 1
ATOM 879 C C . GLU A 1 111 ? 10.151 -8.904 -11.014 1.00 93.44 111 GLU A C 1
ATOM 881 O O . GLU A 1 111 ? 9.833 -10.091 -11.026 1.00 93.44 111 GLU A O 1
ATOM 886 N N . LEU A 1 112 ? 11.028 -8.417 -11.893 1.00 95.38 112 LEU A N 1
ATOM 887 C CA . LEU A 1 112 ? 11.647 -9.242 -12.932 1.00 95.38 112 LEU A CA 1
ATOM 888 C C . LEU A 1 112 ? 12.420 -10.431 -12.341 1.00 95.38 112 LEU A C 1
ATOM 890 O O . LEU A 1 112 ? 12.322 -11.541 -12.870 1.00 95.38 112 LEU A O 1
ATOM 894 N N . LEU A 1 113 ? 13.119 -10.229 -11.219 1.00 95.31 113 LEU A N 1
ATOM 895 C CA . LEU A 1 113 ? 13.769 -11.309 -10.475 1.00 95.31 113 LEU A CA 1
ATOM 896 C C . LEU A 1 113 ? 12.748 -12.327 -9.942 1.00 95.31 113 LEU A C 1
ATOM 898 O O . LEU A 1 113 ? 12.963 -13.529 -10.098 1.00 95.31 113 LEU A O 1
ATOM 902 N N . PHE A 1 114 ? 11.611 -11.886 -9.386 1.00 95.56 114 PHE A N 1
ATOM 903 C CA . PHE A 1 114 ? 10.525 -12.792 -8.978 1.00 95.56 114 PHE A CA 1
ATOM 904 C C . PHE A 1 114 ? 9.936 -13.586 -10.156 1.00 95.56 114 PHE A C 1
ATOM 906 O O . PHE A 1 114 ? 9.535 -14.736 -9.980 1.00 95.56 114 PHE A O 1
ATOM 913 N N . PHE A 1 115 ? 9.942 -13.023 -11.367 1.00 93.75 115 PHE A N 1
ATOM 914 C CA . PHE A 1 115 ? 9.555 -13.718 -12.601 1.00 93.75 115 PHE A CA 1
ATOM 915 C C . PHE A 1 115 ? 10.678 -14.571 -13.225 1.00 93.75 115 PHE A C 1
ATOM 917 O O . PHE A 1 115 ? 10.485 -15.164 -14.297 1.00 93.75 115 PHE A O 1
ATOM 924 N N . GLY A 1 116 ? 11.840 -14.669 -12.573 1.00 94.81 116 GLY A N 1
ATOM 925 C CA . GLY A 1 116 ? 12.962 -15.508 -12.995 1.00 94.81 116 GLY A CA 1
ATOM 926 C C . GLY A 1 116 ? 13.784 -14.939 -14.153 1.00 94.81 116 GLY A C 1
ATOM 927 O O . GLY A 1 116 ? 14.418 -15.703 -14.877 1.00 94.81 116 GLY A O 1
ATOM 928 N N . PHE A 1 117 ? 13.753 -13.624 -14.372 1.00 97.00 117 PHE A N 1
ATOM 929 C CA . PHE A 1 117 ? 14.691 -12.957 -15.274 1.00 97.00 117 PHE A CA 1
ATOM 930 C C . PHE A 1 117 ? 15.994 -12.658 -14.531 1.00 97.00 117 PHE A C 1
ATOM 932 O O . PHE A 1 117 ? 15.973 -12.249 -13.374 1.00 97.00 117 PHE A O 1
ATOM 939 N N . ASN A 1 118 ? 17.129 -12.802 -15.209 1.00 96.56 118 ASN A N 1
ATOM 940 C CA . ASN A 1 118 ? 18.389 -12.241 -14.739 1.00 96.56 118 ASN A CA 1
ATOM 941 C C . ASN A 1 118 ? 18.466 -10.777 -15.182 1.00 96.56 118 ASN A C 1
ATOM 943 O O . ASN A 1 118 ? 18.374 -10.497 -16.375 1.00 96.56 118 ASN A O 1
ATOM 947 N N . THR A 1 119 ? 18.604 -9.842 -14.248 1.00 95.44 119 THR A N 1
ATOM 948 C CA . THR A 1 119 ? 18.503 -8.405 -14.534 1.00 95.44 119 THR A CA 1
ATOM 949 C C . THR A 1 119 ? 19.721 -7.630 -14.068 1.00 95.44 119 THR A C 1
ATOM 951 O O . THR A 1 119 ? 20.211 -7.861 -12.964 1.00 95.44 119 THR A O 1
ATOM 954 N N . SER A 1 120 ? 20.147 -6.639 -14.850 1.00 93.38 120 SER A N 1
ATOM 955 C CA . SER A 1 120 ? 21.287 -5.775 -14.528 1.00 93.38 120 SER A CA 1
ATOM 956 C C . SER A 1 120 ? 21.045 -4.315 -14.903 1.00 93.38 120 SER A C 1
ATOM 958 O O . SER A 1 120 ? 20.311 -4.020 -15.848 1.00 93.38 120 SER A O 1
ATOM 960 N N . TYR A 1 121 ? 21.732 -3.410 -14.201 1.00 92.00 121 TYR A N 1
ATOM 961 C CA . TYR A 1 121 ? 21.840 -2.007 -14.598 1.00 92.00 121 TYR A CA 1
ATOM 962 C C . TYR A 1 121 ? 22.809 -1.822 -15.757 1.00 92.00 121 TYR A C 1
ATOM 964 O O . TYR A 1 121 ? 23.843 -2.490 -15.831 1.00 92.00 121 TYR A O 1
ATOM 972 N N . MET A 1 122 ? 22.502 -0.851 -16.612 1.00 85.38 122 MET A N 1
ATOM 973 C CA . MET A 1 122 ? 23.458 -0.343 -17.584 1.00 85.38 122 MET A CA 1
ATOM 974 C C . MET A 1 122 ? 24.377 0.690 -16.929 1.00 85.38 122 MET A C 1
ATOM 976 O O . MET A 1 122 ? 23.925 1.587 -16.223 1.00 85.38 122 MET A O 1
ATOM 980 N N . ALA A 1 123 ? 25.686 0.542 -17.141 1.00 82.50 123 ALA A N 1
ATOM 981 C CA . ALA A 1 123 ? 26.685 1.455 -16.584 1.00 82.50 123 ALA A CA 1
ATOM 982 C C . ALA A 1 123 ? 26.687 2.830 -17.275 1.00 82.50 123 ALA A C 1
ATOM 984 O O . ALA A 1 123 ? 27.109 3.817 -16.678 1.00 82.50 123 ALA A O 1
ATOM 985 N N . VAL A 1 124 ? 26.229 2.886 -18.527 1.00 80.06 124 VAL A N 1
ATOM 986 C CA . VAL A 1 124 ? 26.122 4.106 -19.330 1.00 80.06 124 VAL A CA 1
ATOM 987 C C . VAL A 1 124 ? 24.646 4.364 -19.607 1.00 80.06 124 VAL A C 1
ATOM 989 O O . VAL A 1 124 ? 23.940 3.456 -20.044 1.00 80.06 124 VAL A O 1
ATOM 992 N N . ASP A 1 125 ? 24.199 5.593 -19.353 1.00 71.44 125 ASP A N 1
ATOM 993 C CA . ASP A 1 125 ? 22.843 6.038 -19.670 1.00 71.44 125 ASP A CA 1
ATOM 994 C C . ASP A 1 125 ? 22.737 6.355 -21.167 1.00 71.44 125 ASP A C 1
ATOM 996 O O . ASP A 1 125 ? 23.163 7.413 -21.630 1.00 71.44 125 ASP A O 1
ATOM 1000 N N . ASP A 1 126 ? 22.198 5.402 -21.923 1.00 78.44 126 ASP A N 1
ATOM 1001 C CA . ASP A 1 126 ? 21.793 5.577 -23.322 1.00 78.44 126 ASP A CA 1
ATOM 1002 C C . ASP A 1 126 ? 20.261 5.457 -23.466 1.00 78.44 126 ASP A C 1
ATOM 1004 O O . ASP A 1 126 ? 19.741 5.026 -24.495 1.00 78.44 126 ASP A O 1
ATOM 1008 N N . GLY A 1 127 ? 19.494 5.774 -22.416 1.00 79.50 127 GLY A N 1
ATOM 1009 C CA . GLY A 1 127 ? 18.036 5.597 -22.427 1.00 79.50 127 GLY A CA 1
ATOM 1010 C C . GLY A 1 127 ? 17.589 4.131 -22.368 1.00 79.50 127 GLY A C 1
ATOM 1011 O O . GLY A 1 127 ? 16.566 3.763 -22.945 1.00 79.50 127 GLY A O 1
ATOM 1012 N N . ILE A 1 128 ? 18.383 3.284 -21.712 1.00 87.50 128 ILE A N 1
ATOM 1013 C CA . ILE A 1 128 ? 18.001 1.941 -21.270 1.00 87.50 128 ILE A CA 1
ATOM 1014 C C . ILE A 1 128 ? 18.346 1.878 -19.786 1.00 87.50 128 ILE A C 1
ATOM 1016 O O . ILE A 1 128 ? 19.517 1.939 -19.417 1.00 87.50 128 ILE A O 1
ATOM 1020 N N . ASP A 1 129 ? 17.332 1.750 -18.936 1.00 91.19 129 ASP A N 1
ATOM 1021 C CA . ASP A 1 129 ? 17.548 1.745 -17.488 1.00 91.19 129 ASP A CA 1
ATOM 1022 C C . ASP A 1 129 ? 18.002 0.355 -17.016 1.00 91.19 129 ASP A C 1
ATOM 1024 O O . ASP A 1 129 ? 18.869 0.224 -16.148 1.00 91.19 129 ASP A O 1
ATOM 1028 N N . LEU A 1 130 ? 17.420 -0.699 -17.601 1.00 93.75 130 LEU A N 1
ATOM 1029 C CA . LEU A 1 130 ? 17.631 -2.091 -17.214 1.00 93.75 130 LEU A CA 1
ATOM 1030 C C . LEU A 1 130 ? 17.765 -2.998 -18.439 1.00 93.75 130 LEU A C 1
ATOM 1032 O O . LEU A 1 130 ? 17.090 -2.814 -19.452 1.00 93.75 130 LEU A O 1
ATOM 1036 N N . VAL A 1 131 ? 18.578 -4.042 -18.299 1.00 93.88 131 VAL A N 1
ATOM 1037 C CA . VAL A 1 131 ? 18.593 -5.186 -19.217 1.00 93.88 131 VAL A CA 1
ATOM 1038 C C . VAL A 1 131 ? 18.130 -6.413 -18.453 1.00 93.88 131 VAL A C 1
ATOM 1040 O O . VAL A 1 131 ? 18.637 -6.698 -17.368 1.00 93.88 131 VAL A O 1
ATOM 1043 N N . ALA A 1 132 ? 17.168 -7.135 -19.020 1.00 95.12 132 ALA A N 1
ATOM 1044 C CA . ALA A 1 132 ? 16.692 -8.407 -18.499 1.00 95.12 132 ALA A CA 1
ATOM 1045 C C . ALA A 1 132 ? 17.022 -9.535 -19.478 1.00 95.12 132 ALA A C 1
ATOM 1047 O O . ALA A 1 132 ? 16.890 -9.369 -20.689 1.00 95.12 132 ALA A O 1
ATOM 1048 N N . ALA A 1 133 ? 17.424 -10.688 -18.956 1.00 95.50 133 ALA A N 1
ATOM 1049 C CA . ALA A 1 133 ? 17.754 -11.876 -19.723 1.00 95.50 133 ALA A CA 1
ATOM 1050 C C . ALA A 1 133 ? 16.969 -13.084 -19.207 1.00 95.50 133 ALA A C 1
ATOM 1052 O O . ALA A 1 133 ? 16.924 -13.341 -18.001 1.00 95.50 133 ALA A O 1
ATOM 1053 N N . LYS A 1 134 ? 16.359 -13.837 -20.123 1.00 95.19 134 LYS A N 1
ATOM 1054 C CA . LYS A 1 134 ? 15.657 -15.091 -19.822 1.00 95.19 134 LYS A CA 1
ATOM 1055 C C . LYS A 1 134 ? 15.608 -15.965 -21.068 1.00 95.19 134 LYS A C 1
ATOM 1057 O O . LYS A 1 134 ? 15.370 -15.453 -22.157 1.00 95.19 134 LYS A O 1
ATOM 1062 N N . ASP A 1 135 ? 15.865 -17.262 -20.917 1.00 94.31 135 ASP A N 1
ATOM 1063 C CA . ASP A 1 135 ? 15.823 -18.245 -22.011 1.00 94.31 135 ASP A CA 1
ATOM 1064 C C . ASP A 1 135 ? 16.627 -17.815 -23.255 1.00 94.31 135 ASP A C 1
ATOM 1066 O O . ASP A 1 135 ? 16.170 -17.925 -24.393 1.00 94.31 135 ASP A O 1
ATOM 1070 N N . ASN A 1 136 ? 17.833 -17.280 -23.023 1.00 90.44 136 ASN A N 1
ATOM 1071 C CA . ASN A 1 136 ? 18.749 -16.769 -24.050 1.00 90.44 136 ASN A CA 1
ATOM 1072 C C . ASN A 1 136 ? 18.200 -15.592 -24.889 1.00 90.44 136 ASN A C 1
ATOM 1074 O O . ASN A 1 136 ? 18.690 -15.319 -25.984 1.00 90.44 136 ASN A O 1
ATOM 1078 N N . LYS A 1 137 ? 17.182 -14.888 -24.381 1.00 90.75 137 LYS A N 1
ATOM 1079 C CA . LYS A 1 137 ? 16.646 -13.646 -24.947 1.00 90.75 137 LYS A CA 1
ATOM 1080 C C . LYS A 1 137 ? 16.962 -12.474 -24.032 1.00 90.75 137 LYS A C 1
ATOM 1082 O O . LYS A 1 137 ? 16.928 -12.619 -22.810 1.00 90.75 137 LYS A O 1
ATOM 1087 N N . TYR A 1 138 ? 17.223 -11.323 -24.643 1.00 91.50 138 TYR A N 1
ATOM 1088 C CA . TYR A 1 138 ? 17.520 -10.069 -23.961 1.00 91.50 138 TYR A CA 1
ATOM 1089 C C . TYR A 1 138 ? 16.416 -9.054 -24.227 1.00 91.50 138 TYR A C 1
ATOM 1091 O O . TYR A 1 138 ? 15.903 -8.958 -25.341 1.00 91.50 138 TYR A O 1
ATOM 1099 N N . PHE A 1 139 ? 16.074 -8.299 -23.192 1.00 91.88 139 PHE A N 1
ATOM 1100 C CA . PHE A 1 139 ? 15.030 -7.288 -23.211 1.00 91.88 139 PHE A CA 1
ATOM 1101 C C . PHE A 1 139 ? 15.621 -5.990 -22.668 1.00 91.88 139 PHE A C 1
ATOM 1103 O O . PHE A 1 139 ? 16.123 -5.963 -21.540 1.00 91.88 139 PHE A O 1
ATOM 1110 N N . HIS A 1 140 ? 15.573 -4.924 -23.462 1.00 92.31 140 HIS A N 1
ATOM 1111 C CA . HIS A 1 140 ? 15.918 -3.585 -22.998 1.00 92.31 140 HIS A CA 1
ATOM 1112 C C . HIS A 1 140 ? 14.694 -2.966 -22.342 1.00 92.31 140 HIS A C 1
ATOM 1114 O O . HIS A 1 140 ? 13.588 -3.065 -22.868 1.00 92.31 140 HIS A O 1
ATOM 1120 N N . ILE A 1 141 ? 14.869 -2.351 -21.179 1.00 92.62 141 ILE A N 1
ATOM 1121 C CA . ILE A 1 141 ? 13.757 -1.843 -20.383 1.00 92.62 141 ILE A CA 1
ATOM 1122 C C . ILE A 1 141 ? 14.028 -0.388 -20.012 1.00 92.62 141 ILE A C 1
ATOM 1124 O O . ILE A 1 141 ? 15.047 -0.063 -19.404 1.00 92.62 141 ILE A O 1
ATOM 1128 N N . GLN A 1 142 ? 13.072 0.475 -20.345 1.00 92.12 142 GLN A N 1
ATOM 1129 C CA . GLN A 1 142 ? 12.981 1.844 -19.855 1.00 92.12 142 GLN A CA 1
ATOM 1130 C C . GLN A 1 142 ? 11.848 1.925 -18.829 1.00 92.12 142 GLN A C 1
ATOM 1132 O O . GLN A 1 142 ? 10.689 1.628 -19.117 1.00 92.12 142 GLN A O 1
ATOM 1137 N N . VAL A 1 143 ? 12.167 2.384 -17.631 1.00 92.56 143 VAL A N 1
ATOM 1138 C CA . VAL A 1 143 ? 11.240 2.593 -16.529 1.00 92.56 143 VAL A CA 1
ATOM 1139 C C . VAL A 1 143 ? 10.847 4.066 -16.455 1.00 92.56 143 VAL A C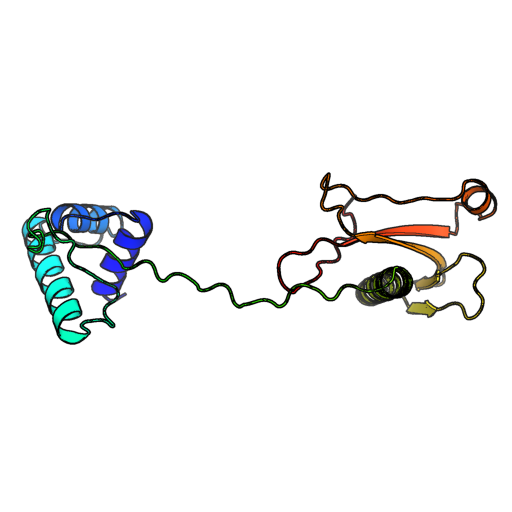 1
ATOM 1141 O O . VAL A 1 143 ? 11.666 4.979 -16.568 1.00 92.56 143 VAL A O 1
ATOM 1144 N N . LYS A 1 144 ? 9.554 4.324 -16.254 1.00 92.62 144 LYS A N 1
ATOM 1145 C CA . LYS A 1 144 ? 9.041 5.651 -15.900 1.00 92.62 144 LYS A CA 1
ATOM 1146 C C . LYS A 1 144 ? 8.176 5.525 -14.657 1.00 92.62 144 LYS A C 1
ATOM 1148 O O . LYS A 1 144 ? 7.231 4.744 -14.634 1.00 92.62 144 LYS A O 1
ATOM 1153 N N . THR A 1 145 ? 8.481 6.321 -13.639 1.00 92.12 145 THR A N 1
ATOM 1154 C CA . THR A 1 145 ? 7.800 6.269 -12.339 1.00 92.12 145 THR A CA 1
ATOM 1155 C C . THR A 1 145 ? 7.000 7.538 -12.115 1.00 92.12 145 THR A C 1
ATOM 1157 O O . THR A 1 145 ? 7.545 8.635 -12.233 1.00 92.12 145 THR A O 1
ATOM 1160 N N . ALA A 1 146 ? 5.726 7.396 -11.754 1.00 89.31 146 ALA A N 1
ATOM 1161 C CA . ALA A 1 146 ? 4.867 8.516 -11.399 1.00 89.31 146 ALA A CA 1
ATOM 1162 C C . ALA A 1 146 ? 4.201 8.278 -10.043 1.00 89.31 146 ALA A C 1
ATOM 1164 O O . ALA A 1 146 ? 3.646 7.210 -9.772 1.00 89.31 146 ALA A O 1
ATOM 1165 N N . ASN A 1 147 ? 4.221 9.315 -9.209 1.00 84.75 147 ASN A N 1
ATOM 1166 C CA . ASN A 1 147 ? 3.372 9.387 -8.027 1.00 84.75 147 ASN A CA 1
ATOM 1167 C C . ASN A 1 147 ? 1.982 9.880 -8.437 1.00 84.75 147 ASN A C 1
ATOM 1169 O O . ASN A 1 147 ? 1.846 10.622 -9.415 1.00 84.75 147 ASN A O 1
ATOM 1173 N N . ILE A 1 148 ? 0.963 9.478 -7.682 1.00 84.50 148 ILE A N 1
ATOM 1174 C CA . ILE A 1 148 ? -0.390 9.992 -7.879 1.00 84.50 148 ILE A CA 1
ATOM 1175 C C . ILE A 1 148 ? -0.420 11.500 -7.610 1.00 84.50 148 ILE A C 1
ATOM 1177 O O . ILE A 1 148 ? 0.149 11.979 -6.629 1.00 84.50 148 ILE A O 1
ATOM 1181 N N . SER A 1 149 ? -1.048 12.263 -8.500 1.00 77.75 149 SER A N 1
ATOM 1182 C CA . SER A 1 149 ? -1.236 13.694 -8.289 1.00 77.75 149 SER A CA 1
ATOM 1183 C C . SER A 1 149 ? -2.304 13.940 -7.224 1.00 77.75 149 SER A C 1
ATOM 1185 O O . SER A 1 149 ? -3.435 13.476 -7.362 1.00 77.75 149 SER A O 1
ATOM 1187 N N . GLU A 1 150 ? -1.969 14.719 -6.194 1.00 70.94 150 GLU A N 1
ATOM 1188 C CA . GLU A 1 150 ? -2.902 15.065 -5.111 1.00 70.94 150 GLU A CA 1
ATOM 1189 C C . GLU A 1 150 ? -4.088 15.920 -5.585 1.00 70.94 150 GLU A C 1
ATOM 1191 O O . GLU A 1 150 ? -5.159 15.874 -4.986 1.00 70.94 150 GLU A O 1
ATOM 1196 N N . SER A 1 151 ? -3.926 16.692 -6.665 1.00 74.81 151 SER A N 1
ATOM 1197 C CA . SER A 1 151 ? -4.945 17.646 -7.120 1.00 74.81 151 SER A CA 1
ATOM 1198 C C . SER A 1 151 ? -6.013 17.032 -8.022 1.00 74.81 151 SER A C 1
ATOM 1200 O O . SER A 1 151 ? -7.134 17.534 -8.058 1.00 74.81 151 SER A O 1
ATOM 1202 N N . ASN A 1 152 ? -5.689 15.972 -8.767 1.00 80.62 152 ASN A N 1
ATOM 1203 C CA . ASN A 1 152 ? -6.612 15.380 -9.739 1.00 80.62 152 ASN A CA 1
ATOM 1204 C C . ASN A 1 152 ? -6.629 13.844 -9.757 1.00 80.62 152 ASN A C 1
ATOM 1206 O O . ASN A 1 152 ? -7.317 13.263 -10.593 1.00 80.62 152 ASN A O 1
ATOM 1210 N N . ASN A 1 153 ? -5.902 13.190 -8.845 1.00 81.75 153 ASN A N 1
ATOM 1211 C CA . ASN A 1 153 ? -5.845 11.736 -8.702 1.00 81.75 153 ASN A CA 1
ATOM 1212 C C . ASN A 1 153 ? -5.382 10.995 -9.978 1.00 81.75 153 ASN A C 1
ATOM 1214 O O . ASN A 1 153 ? -5.814 9.874 -10.242 1.00 81.75 153 ASN A O 1
ATOM 1218 N N . GLN A 1 154 ? -4.524 11.625 -10.792 1.00 84.44 154 GLN A N 1
ATOM 1219 C CA . GLN A 1 154 ? -3.988 11.056 -12.036 1.00 84.44 154 GLN A CA 1
ATOM 1220 C C . GLN A 1 154 ? -2.486 10.775 -11.946 1.00 84.44 154 GLN A C 1
ATOM 1222 O O . GLN A 1 154 ? -1.750 11.429 -11.207 1.00 84.44 154 GLN A O 1
ATOM 1227 N N . TYR A 1 155 ? -2.028 9.842 -12.780 1.00 88.12 155 TYR A N 1
ATOM 1228 C CA . TYR A 1 155 ? -0.614 9.590 -13.044 1.00 88.12 155 TYR A CA 1
ATOM 1229 C C . TYR A 1 155 ? -0.240 10.170 -14.403 1.00 88.12 155 TYR A C 1
ATOM 1231 O O . TYR A 1 155 ? -0.970 9.987 -15.378 1.00 88.12 155 TYR A O 1
ATOM 1239 N N . ARG A 1 156 ? 0.898 10.864 -14.482 1.00 87.50 156 ARG A N 1
ATOM 1240 C CA . ARG A 1 156 ? 1.385 11.456 -15.731 1.00 87.50 156 ARG A CA 1
ATOM 1241 C C . ARG A 1 156 ? 2.765 10.919 -16.069 1.00 87.50 156 ARG A C 1
ATOM 1243 O O . ARG A 1 156 ? 3.678 10.996 -15.253 1.00 87.50 156 ARG A O 1
ATOM 1250 N N . PHE A 1 157 ? 2.907 10.457 -17.303 1.00 89.44 157 PHE A N 1
ATOM 1251 C CA . PHE A 1 157 ? 4.170 10.037 -17.890 1.00 89.44 157 PHE A CA 1
ATOM 1252 C C . PHE A 1 157 ? 4.424 10.850 -19.156 1.00 89.44 157 PHE A C 1
ATOM 1254 O O . PHE A 1 157 ? 3.486 11.178 -19.881 1.00 89.44 157 PHE A O 1
ATOM 1261 N N . THR A 1 158 ? 5.691 11.154 -19.423 1.00 86.88 158 THR A N 1
ATOM 1262 C CA . THR A 1 158 ? 6.112 11.835 -20.648 1.00 86.88 158 THR A CA 1
ATOM 1263 C C . THR A 1 158 ? 7.162 10.981 -21.336 1.00 86.88 158 THR A C 1
ATOM 1265 O O . THR A 1 158 ? 8.152 10.591 -20.714 1.00 86.88 158 THR A O 1
ATOM 1268 N N . ILE A 1 159 ? 6.950 10.709 -22.621 1.00 84.50 159 ILE A N 1
ATOM 1269 C CA . ILE A 1 159 ? 7.906 10.018 -23.484 1.00 84.50 159 ILE A CA 1
ATOM 1270 C C . ILE A 1 159 ? 8.286 10.977 -24.604 1.00 84.50 159 ILE A C 1
ATOM 1272 O O . ILE A 1 159 ? 7.423 11.598 -25.222 1.00 84.50 159 ILE A O 1
ATOM 1276 N N . ASN A 1 160 ? 9.588 11.128 -24.837 1.00 83.38 160 ASN A N 1
ATOM 1277 C CA . ASN A 1 160 ? 10.073 11.891 -25.975 1.00 83.38 160 ASN A CA 1
ATOM 1278 C C . ASN A 1 160 ? 9.908 11.042 -27.239 1.00 83.38 160 ASN A C 1
ATOM 1280 O O . ASN A 1 160 ? 10.490 9.963 -27.324 1.00 83.38 160 ASN A O 1
ATOM 1284 N N . GLN A 1 161 ? 9.155 11.553 -28.214 1.00 81.94 161 GLN A N 1
ATOM 1285 C CA . GLN A 1 161 ? 8.894 10.863 -29.476 1.00 81.94 161 GLN A CA 1
ATOM 1286 C C . GLN A 1 161 ? 10.185 10.457 -30.198 1.00 81.94 161 GLN A C 1
ATOM 1288 O O . GLN A 1 161 ? 10.300 9.327 -30.645 1.00 81.94 161 GLN A O 1
ATOM 1293 N N . ARG A 1 162 ? 11.205 11.325 -30.228 1.00 80.88 162 ARG A N 1
ATOM 1294 C CA . ARG A 1 162 ? 12.487 11.006 -30.878 1.00 80.88 162 ARG A CA 1
ATOM 1295 C C . ARG A 1 162 ? 13.201 9.845 -30.196 1.00 80.88 162 ARG A C 1
ATOM 1297 O O . ARG A 1 162 ? 13.771 9.015 -30.886 1.00 80.88 162 ARG A O 1
ATOM 1304 N N . SER A 1 163 ? 13.167 9.789 -28.863 1.00 74.62 163 SER A N 1
ATOM 1305 C CA . SER A 1 163 ? 13.764 8.689 -28.093 1.00 74.62 163 SER A CA 1
ATOM 1306 C C . SER A 1 163 ? 12.983 7.386 -28.240 1.00 74.62 163 SER A C 1
ATOM 1308 O O . SER A 1 163 ? 13.568 6.319 -28.110 1.00 74.62 163 SER A O 1
ATOM 1310 N N . TYR A 1 164 ? 11.676 7.474 -28.482 1.00 79.75 164 TYR A N 1
ATOM 1311 C CA . TYR A 1 164 ? 10.839 6.318 -28.784 1.00 79.75 164 TYR A CA 1
ATOM 1312 C C . TYR A 1 164 ? 11.138 5.780 -30.188 1.00 79.75 164 TYR A C 1
ATOM 1314 O O . TYR A 1 164 ? 11.412 4.596 -30.340 1.00 79.75 164 TYR A O 1
ATOM 1322 N N . ASP A 1 165 ? 11.181 6.663 -31.189 1.00 77.94 165 ASP A N 1
ATOM 1323 C CA . ASP A 1 165 ? 11.413 6.299 -32.591 1.00 77.94 165 ASP A CA 1
ATOM 1324 C C . ASP A 1 165 ? 12.854 5.827 -32.854 1.00 77.94 165 ASP A C 1
ATOM 1326 O O . ASP A 1 165 ? 13.089 5.018 -33.748 1.00 77.94 165 ASP A O 1
ATOM 1330 N N . SER A 1 166 ? 13.840 6.332 -32.099 1.00 72.81 166 SER A N 1
ATOM 1331 C CA . SER A 1 166 ? 15.253 5.966 -32.272 1.00 72.81 166 SER A CA 1
ATOM 1332 C C . SER A 1 166 ? 15.624 4.616 -31.658 1.00 72.81 166 SER A C 1
ATOM 1334 O O . SER A 1 166 ? 16.752 4.156 -31.840 1.00 72.81 166 SER A O 1
ATOM 1336 N N . LYS A 1 167 ? 14.728 4.002 -30.881 1.00 70.19 167 LYS A N 1
ATOM 1337 C CA . LYS A 1 167 ? 14.930 2.677 -30.296 1.00 70.19 167 LYS A CA 1
ATOM 1338 C C . LYS A 1 167 ? 14.137 1.665 -31.116 1.00 70.19 167 LYS A C 1
ATOM 1340 O O . LYS A 1 167 ? 13.001 1.916 -31.501 1.00 70.19 167 LYS A O 1
ATOM 1345 N N . ASP A 1 168 ? 14.742 0.512 -31.391 1.00 65.44 168 ASP A N 1
ATOM 1346 C CA . ASP A 1 168 ? 14.036 -0.580 -32.054 1.00 65.44 168 ASP A CA 1
ATOM 1347 C C . ASP A 1 168 ? 12.883 -1.037 -31.148 1.00 65.44 168 ASP A C 1
ATOM 1349 O O . ASP A 1 168 ? 13.100 -1.639 -30.088 1.00 65.44 168 ASP A O 1
ATOM 1353 N N . ALA A 1 169 ? 11.657 -0.716 -31.568 1.00 59.88 169 ALA A N 1
ATOM 1354 C CA . ALA A 1 169 ? 10.426 -0.991 -30.836 1.00 59.88 169 ALA A CA 1
ATOM 1355 C C . ALA A 1 169 ? 10.240 -2.487 -30.522 1.00 59.88 169 ALA A C 1
ATOM 1357 O O . ALA A 1 169 ? 9.462 -2.827 -29.633 1.00 59.88 169 ALA A O 1
ATOM 1358 N N . SER A 1 170 ? 10.953 -3.383 -31.218 1.00 62.06 170 SER A N 1
ATOM 1359 C CA . SER A 1 170 ? 10.891 -4.826 -30.974 1.00 62.06 170 SER A CA 1
ATOM 1360 C C . SER A 1 170 ? 11.743 -5.305 -29.787 1.00 62.06 170 SER A C 1
ATOM 1362 O O . SER A 1 170 ? 11.466 -6.373 -29.240 1.00 62.06 170 SER A O 1
ATOM 1364 N N . SER A 1 171 ? 12.747 -4.527 -29.356 1.00 72.44 171 SER A N 1
ATOM 1365 C CA . SER A 1 171 ? 13.698 -4.920 -28.296 1.00 72.44 171 SER A CA 1
ATOM 1366 C C . SER A 1 171 ? 13.607 -4.080 -27.019 1.00 72.44 171 SER A C 1
ATOM 1368 O O . SER A 1 171 ? 14.117 -4.507 -25.980 1.00 72.44 171 SER A O 1
ATOM 1370 N N . THR A 1 172 ? 12.954 -2.912 -27.080 1.00 86.12 172 THR A N 1
ATOM 1371 C CA . THR A 1 172 ? 12.853 -1.966 -25.959 1.00 86.12 172 THR A CA 1
ATOM 1372 C C . THR A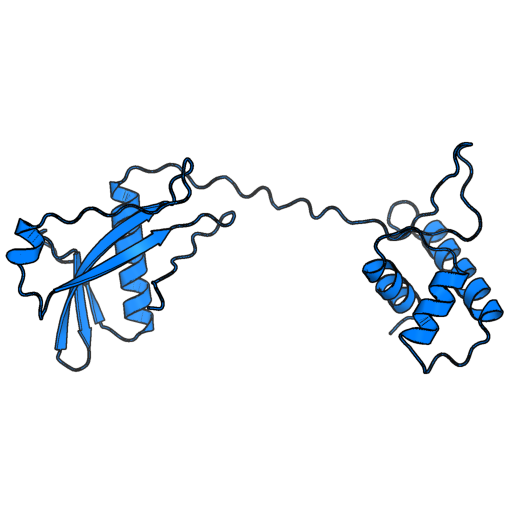 1 172 ? 11.431 -1.879 -25.413 1.00 86.12 172 THR A C 1
ATOM 1374 O O . THR A 1 172 ? 10.496 -1.510 -26.119 1.00 86.12 172 THR A O 1
ATOM 1377 N N . PHE A 1 173 ? 11.275 -2.169 -24.125 1.00 89.88 173 PHE A N 1
ATOM 1378 C CA . PHE A 1 173 ? 10.007 -2.172 -23.406 1.00 89.88 173 PHE A CA 1
ATOM 1379 C C . PHE A 1 173 ? 9.931 -0.996 -22.439 1.00 89.88 173 PHE A C 1
ATOM 1381 O O . PHE A 1 173 ? 10.871 -0.724 -21.694 1.00 89.88 173 PHE A O 1
ATOM 1388 N N . TYR A 1 174 ? 8.779 -0.329 -22.404 1.00 91.00 174 TYR A N 1
ATOM 1389 C CA . TYR A 1 174 ? 8.500 0.723 -21.432 1.00 91.00 174 TYR A CA 1
ATOM 1390 C C . TYR A 1 174 ? 7.667 0.160 -20.286 1.00 91.00 174 TYR A C 1
ATOM 1392 O O . TYR A 1 174 ? 6.581 -0.375 -20.511 1.00 91.00 174 TYR A O 1
ATOM 1400 N N . ILE A 1 175 ? 8.155 0.305 -19.055 1.00 92.69 175 ILE A N 1
ATOM 1401 C CA . ILE A 1 175 ? 7.431 -0.096 -17.847 1.00 92.69 175 ILE A CA 1
ATOM 1402 C C . ILE A 1 175 ? 7.064 1.149 -17.044 1.00 92.69 175 ILE A C 1
ATOM 1404 O O . ILE A 1 175 ? 7.923 1.913 -16.599 1.00 92.69 175 ILE A O 1
ATOM 1408 N N . PHE A 1 176 ? 5.761 1.339 -16.848 1.00 92.50 176 PHE A N 1
ATOM 1409 C CA . PHE A 1 176 ? 5.208 2.445 -16.077 1.00 92.50 176 PHE A CA 1
ATOM 1410 C C . PHE A 1 176 ? 4.926 2.002 -14.646 1.00 92.50 176 PHE A C 1
ATOM 1412 O O . PHE A 1 176 ? 4.051 1.172 -14.399 1.00 92.50 176 PHE A O 1
ATOM 1419 N N . VAL A 1 177 ? 5.655 2.579 -13.696 1.00 91.25 177 VAL A N 1
ATOM 1420 C CA . VAL A 1 177 ? 5.469 2.326 -12.267 1.00 91.25 177 VAL A CA 1
ATOM 1421 C C . VAL A 1 177 ? 4.534 3.389 -11.704 1.00 91.25 177 VAL A C 1
ATOM 1423 O O . VAL A 1 177 ? 4.882 4.572 -11.629 1.00 91.25 177 VAL A O 1
ATOM 1426 N N . LEU A 1 178 ? 3.337 2.959 -11.308 1.00 89.38 178 LEU A N 1
ATOM 1427 C CA . LEU A 1 178 ? 2.344 3.806 -10.653 1.00 89.38 178 LEU A CA 1
ATOM 1428 C C . LEU A 1 178 ? 2.476 3.644 -9.141 1.00 89.38 178 LEU A C 1
ATOM 1430 O O . LEU A 1 178 ? 2.312 2.545 -8.609 1.00 89.38 178 LEU A O 1
ATOM 1434 N N . ARG A 1 179 ? 2.757 4.743 -8.444 1.00 81.50 179 ARG A N 1
ATOM 1435 C CA . ARG A 1 179 ? 2.928 4.747 -6.992 1.00 81.50 179 ARG A CA 1
ATOM 1436 C C . ARG A 1 179 ? 1.774 5.480 -6.318 1.00 81.50 179 ARG A C 1
ATOM 1438 O O . ARG A 1 179 ? 1.660 6.703 -6.398 1.00 81.50 179 ARG A O 1
ATOM 1445 N N . SER A 1 180 ? 0.905 4.722 -5.657 1.00 74.69 180 SER A N 1
ATOM 1446 C CA . SER A 1 180 ? -0.098 5.234 -4.713 1.00 74.69 180 SER A CA 1
ATOM 1447 C C . SER A 1 180 ? 0.398 5.071 -3.279 1.00 74.69 180 SER A C 1
ATOM 1449 O O . SER A 1 180 ? 1.008 4.053 -2.943 1.00 74.69 180 SER A O 1
ATOM 1451 N N . CYS A 1 181 ? 0.098 6.036 -2.415 1.00 62.91 181 CYS A N 1
ATOM 1452 C CA . CYS A 1 181 ? 0.221 5.862 -0.973 1.00 62.91 181 CYS A CA 1
ATOM 1453 C C . CYS A 1 181 ? -1.078 5.247 -0.421 1.00 62.91 181 CYS A C 1
ATOM 1455 O O . CYS A 1 181 ? -2.150 5.824 -0.560 1.00 62.91 181 CYS A O 1
ATOM 1457 N N . ASN A 1 182 ? -0.982 4.080 0.219 1.00 53.66 182 ASN A N 1
ATOM 1458 C CA . ASN A 1 182 ? -2.049 3.512 1.051 1.00 53.66 182 ASN A CA 1
ATOM 1459 C C . ASN A 1 182 ? -1.491 3.339 2.472 1.00 53.66 182 ASN A C 1
ATOM 1461 O O . ASN A 1 182 ? -1.158 2.236 2.896 1.00 53.66 182 ASN A O 1
ATOM 1465 N N . GLY A 1 183 ? -1.320 4.445 3.200 1.00 54.09 183 GLY A N 1
ATOM 1466 C CA . GLY A 1 183 ? -0.615 4.430 4.488 1.00 54.09 183 GLY A CA 1
ATOM 1467 C C . GLY A 1 183 ? 0.922 4.413 4.319 1.00 54.09 183 GLY A C 1
ATOM 1468 O O . GLY A 1 183 ? 1.418 5.189 3.504 1.00 54.09 183 GLY A O 1
ATOM 1469 N N . PRO A 1 184 ? 1.697 3.602 5.084 1.00 44.25 184 PRO A N 1
ATOM 1470 C CA . PRO A 1 184 ? 3.170 3.652 5.101 1.00 44.25 184 PRO A CA 1
ATOM 1471 C C . PRO A 1 184 ? 3.785 2.920 3.916 1.00 44.25 184 PRO A C 1
ATOM 1473 O O . PRO A 1 184 ? 4.978 3.045 3.650 1.00 44.25 184 PRO A O 1
ATOM 1476 N N . SER A 1 185 ? 2.996 2.065 3.272 1.00 44.56 185 SER A N 1
ATOM 1477 C CA . SER A 1 185 ? 3.448 1.133 2.262 1.00 44.56 185 SER A CA 1
ATOM 1478 C C . SER A 1 185 ? 3.235 1.722 0.877 1.00 44.56 185 SER A C 1
ATOM 1480 O O . SER A 1 185 ? 2.154 2.197 0.519 1.00 44.56 185 SER A O 1
ATOM 1482 N N . TYR A 1 186 ? 4.289 1.654 0.070 1.00 50.69 186 TYR A N 1
ATOM 1483 C CA . TYR A 1 186 ? 4.161 1.809 -1.367 1.00 50.69 186 TYR A CA 1
ATOM 1484 C C . TYR A 1 186 ? 3.745 0.469 -1.943 1.00 50.69 186 TYR A C 1
ATOM 1486 O O . TYR A 1 186 ? 4.427 -0.536 -1.755 1.00 50.69 186 TYR A O 1
ATOM 1494 N N . VAL A 1 187 ? 2.609 0.462 -2.628 1.00 54.91 187 VAL A N 1
ATOM 1495 C CA . VAL A 1 187 ? 2.210 -0.668 -3.458 1.00 54.91 187 VAL A CA 1
ATOM 1496 C C . VAL A 1 187 ? 2.644 -0.321 -4.872 1.00 54.91 187 VAL A C 1
ATOM 1498 O O . VAL A 1 187 ? 2.113 0.616 -5.467 1.00 54.91 187 VAL A O 1
ATOM 1501 N N . ASN A 1 188 ? 3.631 -1.050 -5.390 1.00 50.88 188 ASN A N 1
ATOM 1502 C CA . ASN A 1 188 ? 3.916 -1.034 -6.816 1.00 50.88 188 ASN A CA 1
ATOM 1503 C C . ASN A 1 188 ? 2.803 -1.840 -7.468 1.00 50.88 188 ASN A C 1
ATOM 1505 O O . ASN A 1 188 ? 2.683 -3.037 -7.217 1.00 50.88 188 ASN A O 1
ATOM 1509 N N . ASN A 1 189 ? 1.950 -1.175 -8.237 1.00 48.66 189 ASN A N 1
ATOM 1510 C CA . ASN A 1 189 ? 0.898 -1.847 -8.980 1.00 48.66 189 ASN A CA 1
ATOM 1511 C C . ASN A 1 189 ? 1.381 -1.954 -10.433 1.00 48.66 189 ASN A C 1
ATOM 1513 O O . ASN A 1 189 ? 1.149 -1.023 -11.209 1.00 48.66 189 ASN A O 1
ATOM 1517 N N . PRO A 1 190 ? 2.136 -3.006 -10.812 1.00 46.12 190 PRO A N 1
ATOM 1518 C CA . PRO A 1 190 ? 2.425 -3.230 -12.218 1.00 46.12 190 PRO A CA 1
ATOM 1519 C C . PRO A 1 190 ? 1.077 -3.450 -12.905 1.00 46.12 190 PRO A C 1
ATOM 1521 O O . PRO A 1 190 ? 0.307 -4.323 -12.500 1.00 46.12 190 PRO A O 1
ATOM 1524 N N . ASN A 1 191 ? 0.755 -2.592 -13.877 1.00 37.75 191 ASN A N 1
ATOM 1525 C CA . ASN A 1 191 ? -0.480 -2.675 -14.650 1.00 37.75 191 ASN A CA 1
ATOM 1526 C C . ASN A 1 191 ? -0.706 -4.125 -15.098 1.00 37.75 191 ASN A C 1
ATOM 1528 O O . ASN A 1 191 ? 0.050 -4.651 -15.910 1.00 37.75 191 ASN A O 1
ATOM 1532 N N . ARG A 1 192 ? -1.756 -4.760 -14.567 1.00 36.97 192 ARG A N 1
ATOM 1533 C CA . ARG A 1 192 ? -2.321 -5.992 -15.122 1.00 36.97 192 ARG A CA 1
ATOM 1534 C C . ARG A 1 192 ? -3.231 -5.578 -16.277 1.00 36.97 192 ARG A C 1
ATOM 1536 O O . ARG A 1 192 ? -4.442 -5.472 -16.094 1.00 36.97 192 ARG A O 1
ATOM 1543 N N . GLY A 1 193 ? -2.606 -5.203 -17.391 1.00 32.16 193 GLY A N 1
ATOM 1544 C CA . GLY A 1 193 ? -3.252 -5.096 -18.699 1.00 32.16 193 GLY A CA 1
ATOM 1545 C C . GLY A 1 193 ? -3.200 -6.435 -19.409 1.00 32.16 193 GLY A C 1
ATOM 1546 O O . GLY A 1 193 ? -2.171 -7.125 -19.240 1.00 32.16 193 GLY A O 1
#

Sequence (193 aa):
MEFIEQIKEVMKESRKEMHVDQIAEAIVAKYPHTQQHLDVLSKKISSILSKDIDKYKTKSEFTKPKNSKGAPRRGIYRLKIKKVVPDIVPPPPTVNALYTGKAGEFAVMAELLFFGFNTSYMAVDDGIDLVAAKDNKYFHIQVKTANISESNNQYRFTINQRSYDSKDASSTFYIFVLRSCNGPSYVNNPNRG

Secondary structure (DSSP, 8-state):
--HHHHHHHHHHHH-S-EEHHHHHHHHHHH-TT--S-HHHHHHHHHHHHHHHHHHHGGG-SEE--B-TTSPBPTTEEEE----------PPPPP--HHHHHHHHHHHHHHHHHHTT-EEEE-SS-SS--EEEEETTEEEEEEEEEEEPPTTTS-------HHHHHTS-TTTEEEEEEEEEEETTEEEEE----

Foldseek 3Di:
DDPVVLLVVQLVVVQDKDFLLRSLVSSCVVPVPPPDDSVVSSVVSLVVLVVQCVVQPVNRQKDFDADPVRHGDPRIMHGDDPPPPPPPQPPEDDDDPVVQLVVQLVVVVVVLVVVVWDKDADPDPPQFGMWTDDPNDIAGEHEDEFEQDPPPRDTDDDDDPVSCVVDDVVRYYYWYFYWYDPGNDTDGDRDPD

Radius of gyration: 29.89 Å; chains: 1; bounding box: 64×43×70 Å